Protein AF-A0A5C1QAY3-F1 (afdb_monomer)

Solvent-accessible surface area (backbone atoms only — not comparable to full-atom values): 17276 Å² total; per-residue (Å²): 137,86,83,80,79,82,80,79,79,80,66,86,73,91,74,90,60,72,32,57,84,62,53,33,42,82,76,49,57,42,80,52,95,82,29,30,41,34,36,30,37,40,85,82,76,45,64,38,40,35,37,24,72,55,82,85,48,73,67,54,41,49,53,50,35,53,49,43,66,72,67,68,73,46,93,49,45,42,73,70,47,42,43,36,37,40,61,88,81,34,39,41,32,42,41,30,52,73,37,29,48,56,98,90,41,73,53,33,86,28,31,88,81,19,48,31,37,35,35,74,91,59,45,33,38,60,32,51,37,49,58,100,90,48,75,40,77,52,69,49,73,64,85,46,72,64,61,54,52,51,51,54,46,47,42,67,75,40,48,65,64,41,33,68,76,76,31,70,65,59,55,52,52,52,54,50,52,54,49,53,53,50,51,54,50,51,54,53,49,52,54,51,51,54,52,50,54,52,50,52,52,54,49,53,55,48,52,54,51,51,53,51,52,53,53,51,53,52,52,50,51,53,53,49,51,53,49,53,53,50,53,42,34,69,70,40,52,44,100,84,72,49,70,50,86,79,61,64,67,55,53,55,50,54,50,51,54,37,70,78,34,78,83,67,50,71,71,61,49,53,53,53,34,54,76,68,72,49,85,84,52,72,72,52,54,51,41,46,36,36,72,76,66,71,42,74,84,81,86,127

Nearest PDB structures (foldseek):
  1gqq-assembly1_B  TM=6.136E-01  e=1.729E+00  Haemophilus influenzae
  1gqq-assembly1_A  TM=6.146E-01  e=2.181E+00  Haemophilus influenzae
  8dof-assembly1_A-2  TM=6.444E-01  e=2.916E+00  Pseudomonas aeruginosa
  8egm-assembly1_A  TM=6.291E-01  e=3.678E+00  Pseudomonas aeruginosa PAO1
  9d9k-assembly1_A  TM=6.380E-01  e=4.639E+00  Pseudomonas aeruginosa PAO1

Structure (mmCIF, N/CA/C/O backbone):
data_AF-A0A5C1QAY3-F1
#
_entry.id   AF-A0A5C1QAY3-F1
#
loop_
_atom_site.group_PDB
_atom_site.id
_atom_site.type_symbol
_atom_site.label_atom_id
_atom_site.label_alt_id
_atom_site.label_comp_id
_atom_site.label_asym_id
_atom_site.label_entity_id
_atom_site.label_seq_id
_atom_site.pdbx_PDB_ins_code
_atom_site.Cartn_x
_atom_site.Cartn_y
_atom_site.Cartn_z
_atom_site.occupancy
_atom_site.B_iso_or_equiv
_atom_site.auth_seq_id
_atom_site.auth_comp_id
_atom_site.auth_asym_id
_atom_site.auth_atom_id
_atom_site.pdbx_PDB_model_num
ATOM 1 N N . MET A 1 1 ? -14.704 12.074 -60.963 1.00 36.56 1 MET A N 1
ATOM 2 C CA . MET A 1 1 ? -13.939 11.262 -59.990 1.00 36.56 1 MET A CA 1
ATOM 3 C C . MET A 1 1 ? -12.485 11.190 -60.442 1.00 36.56 1 MET A C 1
ATOM 5 O O . MET A 1 1 ? -12.185 10.453 -61.371 1.00 36.56 1 MET A O 1
ATOM 9 N N . LYS A 1 2 ? -11.594 12.004 -59.862 1.00 32.03 2 LYS A N 1
ATOM 10 C CA . LYS A 1 2 ? -10.149 11.944 -60.142 1.00 32.03 2 LYS A CA 1
ATOM 11 C C . LYS A 1 2 ? -9.512 10.937 -59.183 1.00 32.03 2 LYS A C 1
ATOM 13 O O . LYS A 1 2 ? -9.444 11.198 -57.988 1.00 32.03 2 LYS A O 1
ATOM 18 N N . ARG A 1 3 ? -9.072 9.789 -59.704 1.00 36.09 3 ARG A N 1
ATOM 19 C CA . ARG A 1 3 ? -8.155 8.878 -59.004 1.00 36.09 3 ARG A CA 1
ATOM 20 C C . ARG A 1 3 ? -6.759 9.500 -59.058 1.00 36.09 3 ARG A C 1
ATOM 22 O O . ARG A 1 3 ? -6.169 9.567 -60.130 1.00 36.09 3 ARG A O 1
ATOM 29 N N . ILE A 1 4 ? -6.266 9.988 -57.923 1.00 33.47 4 ILE A N 1
ATOM 30 C CA . ILE A 1 4 ? -4.863 10.380 -57.764 1.00 33.47 4 ILE A CA 1
ATOM 31 C C . ILE A 1 4 ? -4.095 9.104 -57.417 1.00 33.47 4 ILE A C 1
ATOM 33 O O . ILE A 1 4 ? -4.308 8.502 -56.368 1.00 33.47 4 ILE A O 1
ATOM 37 N N . LEU A 1 5 ? -3.260 8.666 -58.355 1.00 33.50 5 LEU A N 1
ATOM 38 C CA . LEU A 1 5 ? -2.321 7.562 -58.201 1.00 33.50 5 LEU A CA 1
ATOM 39 C C . LEU A 1 5 ? -1.155 8.078 -57.345 1.00 33.50 5 LEU A C 1
ATOM 41 O O . LEU A 1 5 ? -0.373 8.910 -57.800 1.00 33.50 5 LEU A O 1
ATOM 45 N N . LEU A 1 6 ? -1.080 7.642 -56.086 1.00 30.30 6 LEU A N 1
ATOM 46 C CA . LEU A 1 6 ? 0.039 7.948 -55.197 1.00 30.30 6 LEU A CA 1
ATOM 47 C C . LEU A 1 6 ? 1.231 7.077 -55.630 1.00 30.30 6 LEU A C 1
ATOM 49 O O . LEU A 1 6 ? 1.295 5.893 -55.307 1.00 30.30 6 LEU A O 1
ATOM 53 N N . LEU A 1 7 ? 2.143 7.639 -56.424 1.00 31.44 7 LEU A N 1
ATOM 54 C CA . LEU A 1 7 ? 3.415 7.003 -56.766 1.00 31.44 7 LEU A CA 1
ATOM 55 C C . LEU A 1 7 ? 4.327 7.017 -55.531 1.00 31.44 7 LEU A C 1
ATOM 57 O O . LEU A 1 7 ? 4.878 8.055 -55.173 1.00 31.44 7 LEU A O 1
ATOM 61 N N . SER A 1 8 ? 4.505 5.865 -54.885 1.00 33.59 8 SER A N 1
ATOM 62 C CA . SER A 1 8 ? 5.627 5.651 -53.971 1.00 33.59 8 SER A CA 1
ATOM 63 C C . SER A 1 8 ? 6.900 5.474 -54.803 1.00 33.59 8 SER A C 1
ATOM 65 O O . SER A 1 8 ? 7.059 4.451 -55.471 1.00 33.59 8 SER A O 1
ATOM 67 N N . LEU A 1 9 ? 7.802 6.459 -54.790 1.00 32.72 9 LEU A N 1
ATOM 68 C CA . LEU A 1 9 ? 9.153 6.266 -55.317 1.00 32.72 9 LEU A CA 1
ATOM 69 C C . LEU A 1 9 ? 9.901 5.291 -54.398 1.00 32.72 9 LEU A C 1
ATOM 71 O O . LEU A 1 9 ? 10.196 5.616 -53.250 1.00 32.72 9 LEU A O 1
ATOM 75 N N . ILE A 1 10 ? 10.193 4.098 -54.913 1.00 36.44 10 ILE A N 1
ATOM 76 C CA . ILE A 1 10 ? 11.121 3.144 -54.301 1.00 36.44 10 ILE A CA 1
ATOM 77 C C . ILE A 1 10 ? 12.486 3.411 -54.935 1.00 36.44 10 ILE A C 1
ATOM 79 O O . ILE A 1 10 ? 12.725 3.050 -56.086 1.00 36.44 10 ILE A O 1
ATOM 83 N N . SER A 1 11 ? 13.364 4.088 -54.202 1.00 37.53 11 SER A N 1
ATOM 84 C CA . SER A 1 11 ? 14.737 4.353 -54.633 1.00 37.53 11 SER A CA 1
ATOM 85 C C . SER A 1 11 ? 15.646 3.232 -54.126 1.00 37.53 11 SER A C 1
ATOM 87 O O . SER A 1 11 ? 15.906 3.143 -52.928 1.00 37.53 11 SER A O 1
ATOM 89 N N . PHE A 1 12 ? 16.141 2.369 -55.017 1.00 35.94 12 PHE A N 1
ATOM 90 C CA . PHE A 1 12 ? 17.191 1.401 -54.681 1.00 35.94 12 PHE A CA 1
ATOM 91 C C . PHE A 1 12 ? 18.553 2.103 -54.713 1.00 35.94 12 PHE A C 1
ATOM 93 O O . PHE A 1 12 ? 19.179 2.215 -55.764 1.00 35.94 12 PHE A O 1
ATOM 100 N N . TYR A 1 13 ? 19.012 2.592 -53.563 1.00 39.22 13 TYR A N 1
ATOM 101 C CA . TYR A 1 13 ? 20.407 2.987 -53.394 1.00 39.22 13 TYR A CA 1
ATOM 102 C C . TYR A 1 13 ? 21.224 1.748 -53.012 1.00 39.22 13 TYR A C 1
ATOM 104 O O . TYR A 1 13 ? 20.950 1.106 -51.999 1.00 39.22 13 TYR A O 1
ATOM 112 N N . LEU A 1 14 ? 22.223 1.402 -53.827 1.00 35.78 14 LEU A N 1
ATOM 113 C CA . LEU A 1 14 ? 23.266 0.444 -53.459 1.00 35.78 14 LEU A CA 1
ATOM 114 C C . LEU A 1 14 ? 24.162 1.115 -52.404 1.00 35.78 14 LEU A C 1
ATOM 116 O O . LEU A 1 14 ? 25.126 1.794 -52.743 1.00 35.78 14 LEU A O 1
ATOM 120 N N . TYR A 1 15 ? 23.787 0.984 -51.132 1.00 43.84 15 TYR A N 1
ATOM 121 C CA . TYR A 1 15 ? 24.581 1.433 -49.988 1.00 43.84 15 TYR A CA 1
ATOM 122 C C . TYR A 1 15 ? 25.690 0.414 -49.703 1.00 43.84 15 TYR A C 1
ATOM 124 O O . TYR A 1 15 ? 25.405 -0.735 -49.369 1.00 43.84 15 TYR A O 1
ATOM 132 N N . SER A 1 16 ? 26.953 0.828 -49.816 1.00 38.06 16 SER A N 1
ATOM 133 C CA . SER A 1 16 ? 28.114 0.091 -49.298 1.00 38.06 16 SER A CA 1
ATOM 134 C C . SER A 1 16 ? 28.401 0.503 -47.847 1.00 38.06 16 SER A C 1
ATOM 136 O O . SER A 1 16 ? 29.498 0.961 -47.530 1.00 38.06 16 SER A O 1
ATOM 138 N N . GLY A 1 17 ? 27.377 0.427 -47.001 1.00 51.03 17 GLY A N 1
ATOM 139 C CA . GLY A 1 17 ? 27.484 0.680 -45.568 1.00 51.03 17 GLY A CA 1
ATOM 140 C C . GLY A 1 17 ? 28.118 -0.495 -44.820 1.00 51.03 17 GLY A C 1
ATOM 141 O O . GLY A 1 17 ? 27.949 -1.652 -45.215 1.00 51.03 17 GLY A O 1
ATOM 142 N N . ASP A 1 18 ? 28.814 -0.203 -43.721 1.00 67.56 18 ASP A N 1
ATOM 143 C CA . ASP A 1 18 ? 29.551 -1.160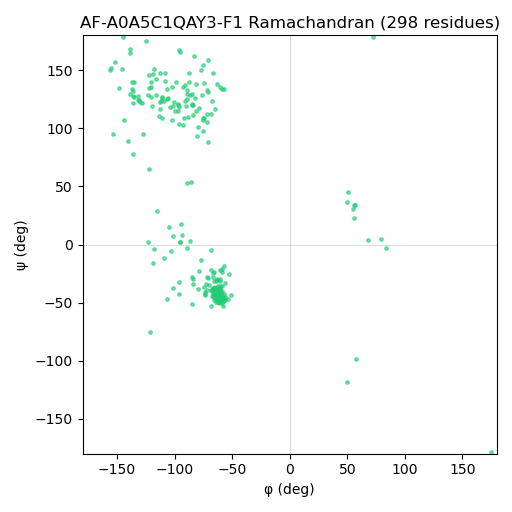 -42.873 1.00 67.56 18 ASP A CA 1
ATOM 144 C C . ASP A 1 18 ? 28.618 -2.132 -42.113 1.00 67.56 18 ASP A C 1
ATOM 146 O O . ASP A 1 18 ? 29.051 -3.103 -41.514 1.00 67.56 18 ASP A O 1
ATOM 150 N N . LEU A 1 19 ? 27.292 -1.973 -42.194 1.00 78.81 19 LEU A N 1
ATOM 151 C CA . LEU A 1 19 ? 26.316 -2.865 -41.543 1.00 78.81 19 LEU A CA 1
ATOM 152 C C . LEU A 1 19 ? 26.507 -4.360 -41.864 1.00 78.81 19 LEU A C 1
ATOM 154 O O . LEU A 1 19 ? 26.155 -5.218 -41.050 1.00 78.81 19 LEU A O 1
ATOM 158 N N . SER A 1 20 ? 27.113 -4.690 -43.008 1.00 77.06 20 SER A N 1
ATOM 159 C CA . SER A 1 20 ? 27.457 -6.075 -43.338 1.00 77.06 20 SER A CA 1
ATOM 160 C C . SER A 1 20 ? 28.428 -6.725 -42.344 1.00 77.06 20 SER A C 1
ATOM 162 O O . SER A 1 20 ? 28.325 -7.932 -42.136 1.00 77.06 20 SER A O 1
ATOM 164 N N . THR A 1 21 ? 29.315 -5.966 -41.684 1.00 81.62 21 THR A N 1
ATOM 165 C CA . THR A 1 21 ? 30.225 -6.508 -40.653 1.00 81.62 21 THR A CA 1
ATOM 166 C C . THR A 1 21 ? 29.479 -6.941 -39.392 1.00 81.62 21 THR A C 1
ATOM 168 O O . THR A 1 21 ? 29.928 -7.834 -38.675 1.00 81.62 21 THR A O 1
ATOM 171 N N . TYR A 1 22 ? 28.281 -6.397 -39.181 1.00 81.88 22 TYR A N 1
ATOM 172 C CA . TYR A 1 22 ? 27.349 -6.779 -38.122 1.00 81.88 22 TYR A CA 1
ATOM 173 C C . TYR A 1 22 ? 26.327 -7.834 -38.575 1.00 81.88 22 TYR A C 1
ATOM 175 O O . TYR A 1 22 ? 25.394 -8.150 -37.838 1.00 81.88 22 TYR A O 1
ATOM 183 N N . ASN A 1 23 ? 26.487 -8.396 -39.780 1.00 84.31 23 ASN A N 1
ATOM 184 C CA . ASN A 1 23 ? 25.519 -9.286 -40.430 1.00 84.31 23 ASN A CA 1
ATOM 185 C C . ASN A 1 23 ? 24.125 -8.654 -40.594 1.00 84.31 23 ASN A C 1
ATOM 187 O O . ASN A 1 23 ? 23.098 -9.336 -40.515 1.00 84.31 23 ASN A O 1
ATOM 191 N N . LEU A 1 24 ? 24.091 -7.341 -40.819 1.00 86.69 24 LEU A N 1
ATOM 192 C CA . LEU A 1 24 ? 22.879 -6.567 -41.043 1.00 86.69 24 LEU A CA 1
ATOM 193 C C . LEU A 1 24 ? 22.797 -6.142 -42.507 1.00 86.69 24 LEU A C 1
ATOM 195 O O . LEU A 1 24 ? 23.793 -5.763 -43.125 1.00 86.69 24 LEU A O 1
ATOM 199 N N . LYS A 1 25 ? 21.589 -6.189 -43.075 1.00 85.94 25 LYS A N 1
ATOM 200 C CA . LYS A 1 25 ? 21.357 -5.780 -44.464 1.00 85.94 25 LYS A CA 1
ATOM 201 C C . LYS A 1 25 ? 20.178 -4.829 -44.569 1.00 85.94 25 LYS A C 1
ATOM 203 O O . LYS A 1 25 ? 19.063 -5.177 -44.190 1.00 85.94 25 LYS A O 1
ATOM 208 N N . ILE A 1 26 ? 20.408 -3.658 -45.158 1.00 84.44 26 ILE A N 1
ATOM 209 C CA . ILE A 1 26 ? 19.328 -2.739 -45.524 1.00 84.44 26 ILE A CA 1
ATOM 210 C C . ILE A 1 26 ? 18.497 -3.382 -46.643 1.00 84.44 26 ILE A C 1
ATOM 212 O O . ILE A 1 26 ? 19.024 -3.759 -47.691 1.00 84.44 26 ILE A O 1
ATOM 216 N N . VAL A 1 27 ? 17.195 -3.526 -46.406 1.00 84.44 27 VAL A N 1
ATOM 217 C CA . VAL A 1 27 ? 16.235 -4.114 -47.354 1.00 84.44 27 VAL A CA 1
ATOM 218 C C . VAL A 1 27 ? 15.523 -3.033 -48.151 1.00 84.44 27 VAL A C 1
ATOM 220 O O . VAL A 1 27 ? 15.338 -3.165 -49.358 1.00 84.44 27 VAL A O 1
ATOM 223 N N . SER A 1 28 ? 15.117 -1.960 -47.477 1.00 81.69 28 SER A N 1
ATOM 224 C CA . SER A 1 28 ? 14.397 -0.849 -48.090 1.00 81.69 28 SER A CA 1
ATOM 225 C C . SER A 1 28 ? 14.576 0.420 -47.274 1.00 81.69 28 SER A C 1
ATOM 227 O O . SER A 1 28 ? 14.673 0.356 -46.052 1.00 81.69 28 SER A O 1
ATOM 229 N N . SER A 1 29 ? 14.538 1.570 -47.939 1.00 82.88 29 SER A N 1
ATOM 230 C CA . SER A 1 29 ? 14.391 2.870 -47.291 1.00 82.88 29 SER A CA 1
ATOM 231 C C . SER A 1 29 ? 13.244 3.617 -47.964 1.00 82.88 29 SER A C 1
ATOM 233 O O . SER A 1 29 ? 13.232 3.775 -49.186 1.00 82.88 29 SER A O 1
ATOM 235 N N . ILE A 1 30 ? 12.230 3.991 -47.185 1.00 85.81 30 ILE A N 1
ATOM 236 C CA . ILE A 1 30 ? 10.998 4.616 -47.673 1.00 85.81 30 ILE A CA 1
ATOM 237 C C . ILE A 1 30 ? 10.824 5.951 -46.960 1.00 85.81 30 ILE A C 1
ATOM 239 O O . ILE A 1 30 ? 10.824 6.007 -45.733 1.00 85.81 30 ILE A O 1
ATOM 243 N N . LYS A 1 31 ? 10.601 7.026 -47.717 1.00 81.94 31 LYS A N 1
ATOM 244 C CA . LYS A 1 31 ? 10.258 8.328 -47.141 1.00 81.94 31 LYS A CA 1
ATOM 245 C C . LYS A 1 31 ? 8.756 8.400 -46.854 1.00 81.94 31 LYS A C 1
ATOM 247 O O . LYS A 1 31 ? 7.944 8.293 -47.773 1.00 81.94 31 LYS A O 1
ATOM 252 N N . LYS A 1 32 ? 8.371 8.599 -45.592 1.00 79.56 32 LYS A N 1
ATOM 253 C CA . LYS A 1 32 ? 6.978 8.728 -45.137 1.00 79.56 32 LYS A CA 1
ATOM 254 C C . LYS A 1 32 ? 6.866 9.899 -44.160 1.00 79.56 32 LYS A C 1
ATOM 256 O O . LYS A 1 32 ? 7.605 9.958 -43.190 1.00 79.56 32 LYS A O 1
ATOM 261 N N . ASN A 1 33 ? 5.938 10.829 -44.405 1.00 68.19 33 ASN A N 1
ATOM 262 C CA . ASN A 1 33 ? 5.668 11.982 -43.527 1.00 68.19 33 ASN A CA 1
ATOM 263 C C . ASN A 1 33 ? 6.924 12.790 -43.133 1.00 68.19 33 ASN A C 1
ATOM 265 O O . ASN A 1 33 ? 7.098 13.147 -41.977 1.00 68.19 33 ASN A O 1
ATOM 269 N N . ASN A 1 34 ? 7.795 13.075 -44.107 1.00 76.25 34 ASN A N 1
ATOM 270 C CA . ASN A 1 34 ? 9.064 13.793 -43.927 1.00 76.25 34 ASN A CA 1
ATOM 271 C C . ASN A 1 34 ? 10.162 13.060 -43.127 1.00 76.25 34 ASN A C 1
ATOM 273 O O . ASN A 1 34 ? 11.243 13.615 -42.985 1.00 76.25 34 ASN A O 1
ATOM 277 N N . GLN A 1 35 ? 9.934 11.808 -42.721 1.00 81.81 35 GLN A N 1
ATOM 278 C CA . GLN A 1 35 ? 10.940 10.919 -42.135 1.00 81.81 35 GLN A CA 1
ATOM 279 C C . GLN A 1 35 ? 11.320 9.810 -43.124 1.00 81.81 35 GLN A C 1
ATOM 281 O O . GLN A 1 35 ? 10.489 9.345 -43.911 1.00 81.81 35 GLN A O 1
ATOM 286 N N . ASN A 1 36 ? 12.569 9.363 -43.090 1.00 85.50 36 ASN A N 1
ATOM 287 C CA . ASN A 1 36 ? 13.014 8.145 -43.752 1.00 85.50 36 ASN A CA 1
ATOM 288 C C . ASN A 1 36 ? 12.843 6.965 -42.800 1.00 85.50 36 ASN A C 1
ATOM 290 O O . ASN A 1 36 ? 13.274 7.007 -41.652 1.00 85.50 36 ASN A O 1
ATOM 294 N N . ILE A 1 37 ? 12.208 5.907 -43.293 1.00 87.38 37 ILE A N 1
ATOM 295 C CA . ILE A 1 37 ? 12.047 4.638 -42.594 1.00 87.38 37 ILE A CA 1
ATOM 296 C C . ILE A 1 37 ? 12.908 3.618 -43.325 1.00 87.38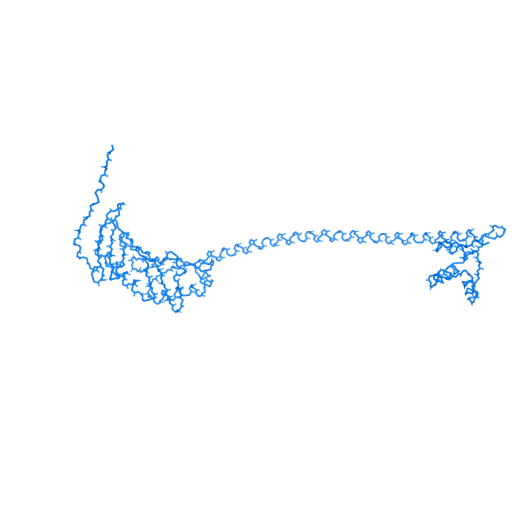 37 ILE A C 1
ATOM 298 O O . ILE A 1 37 ? 12.587 3.214 -44.445 1.00 87.38 37 ILE A O 1
ATOM 302 N N . THR A 1 38 ? 13.996 3.209 -42.689 1.00 88.50 38 THR A N 1
ATOM 303 C CA . THR A 1 38 ? 14.915 2.195 -43.195 1.00 88.50 38 THR A CA 1
ATOM 304 C C . THR A 1 38 ? 14.628 0.866 -42.508 1.00 88.50 38 THR A C 1
ATOM 306 O O . THR A 1 38 ? 14.652 0.764 -41.284 1.00 88.50 38 THR A O 1
ATOM 309 N N . THR A 1 39 ? 14.341 -0.163 -43.298 1.00 87.06 39 THR A N 1
ATOM 310 C CA . THR A 1 39 ? 14.135 -1.530 -42.816 1.00 87.06 39 THR A CA 1
ATOM 311 C C . THR A 1 39 ? 15.427 -2.312 -42.973 1.00 87.06 39 THR A C 1
ATOM 313 O O . THR A 1 39 ? 15.934 -2.472 -44.087 1.00 87.06 39 THR A O 1
ATOM 316 N N . ILE A 1 40 ? 15.944 -2.811 -41.856 1.00 87.94 40 ILE A N 1
ATOM 317 C CA . ILE A 1 40 ? 17.172 -3.600 -41.781 1.00 87.94 40 ILE A CA 1
ATOM 318 C C . ILE A 1 40 ? 16.792 -5.033 -41.416 1.00 87.94 40 ILE A C 1
ATOM 320 O O . ILE A 1 40 ? 16.093 -5.255 -40.429 1.00 87.94 40 ILE A O 1
ATOM 324 N N . ASN A 1 41 ? 17.236 -6.005 -42.209 1.00 84.69 41 ASN A N 1
ATOM 325 C CA . ASN A 1 41 ? 17.074 -7.420 -41.896 1.00 84.69 41 ASN A CA 1
ATOM 326 C C . ASN A 1 41 ? 18.288 -7.924 -41.122 1.00 84.69 41 ASN A C 1
ATOM 328 O O . ASN A 1 41 ? 19.432 -7.615 -41.472 1.00 84.69 41 ASN A O 1
ATOM 332 N N . THR A 1 42 ? 18.018 -8.724 -40.101 1.00 80.06 42 THR A N 1
ATOM 333 C CA . THR A 1 42 ? 19.033 -9.418 -39.310 1.00 80.06 42 THR A CA 1
ATOM 334 C C . THR A 1 42 ? 19.221 -10.846 -39.823 1.00 80.06 42 THR A C 1
ATOM 336 O O . THR A 1 42 ? 18.400 -11.365 -40.585 1.00 80.06 42 THR A O 1
ATOM 339 N N . ILE A 1 43 ? 20.283 -11.519 -39.372 1.00 68.94 43 ILE A N 1
ATOM 340 C CA . ILE A 1 43 ? 20.583 -12.909 -39.760 1.00 68.94 43 ILE A CA 1
ATOM 341 C C . ILE A 1 43 ? 19.472 -13.902 -39.362 1.00 68.94 43 ILE A C 1
ATOM 343 O O . ILE A 1 43 ? 19.320 -14.951 -39.978 1.00 68.94 43 ILE A O 1
ATOM 347 N N . ASN A 1 44 ? 18.649 -13.532 -38.376 1.00 68.00 44 ASN A N 1
ATOM 348 C CA . ASN A 1 44 ? 17.548 -14.341 -37.852 1.00 68.00 44 ASN A CA 1
ATOM 349 C C . ASN A 1 44 ? 16.198 -14.019 -38.522 1.00 68.00 44 ASN A C 1
ATOM 351 O O . ASN A 1 44 ? 15.149 -14.319 -37.955 1.00 68.00 44 ASN A O 1
ATOM 355 N N . ASN A 1 45 ? 16.204 -13.366 -39.694 1.00 67.56 45 ASN A N 1
ATOM 356 C CA . ASN A 1 45 ? 15.010 -12.875 -40.399 1.00 67.56 45 ASN A CA 1
ATOM 357 C C . ASN A 1 45 ? 14.117 -11.943 -39.556 1.00 67.56 45 ASN A C 1
ATOM 359 O O . ASN A 1 45 ? 12.925 -11.793 -39.836 1.00 67.56 45 ASN A O 1
ATOM 363 N N . LYS A 1 46 ? 14.681 -11.307 -38.522 1.00 76.94 46 LYS A N 1
ATOM 364 C CA . LYS A 1 46 ? 13.997 -10.252 -37.772 1.00 76.94 46 LYS A CA 1
ATOM 365 C C . LYS A 1 46 ? 14.247 -8.918 -38.466 1.00 76.94 46 LYS A C 1
ATOM 367 O O . LYS A 1 46 ? 15.311 -8.696 -39.042 1.00 76.94 46 LYS A O 1
ATOM 372 N N . GLN A 1 47 ? 13.270 -8.023 -38.389 1.00 82.62 47 GLN A N 1
ATOM 373 C CA . GLN A 1 47 ? 13.368 -6.693 -38.980 1.00 82.62 47 GLN A CA 1
ATOM 374 C C . GLN A 1 47 ? 13.555 -5.642 -37.890 1.00 82.62 47 GLN A C 1
ATOM 376 O O . GLN A 1 47 ? 12.835 -5.639 -36.892 1.00 82.62 47 GLN A O 1
ATOM 381 N N . ILE A 1 48 ? 14.509 -4.743 -38.111 1.00 86.50 48 ILE A N 1
ATOM 382 C CA . ILE A 1 48 ? 14.696 -3.524 -37.328 1.00 86.50 48 ILE A CA 1
ATOM 383 C C . ILE A 1 48 ? 14.208 -2.367 -38.191 1.00 86.50 48 ILE A C 1
ATOM 385 O O . ILE A 1 48 ? 14.628 -2.212 -39.343 1.00 86.50 48 ILE A O 1
ATOM 389 N N . LEU A 1 49 ? 13.297 -1.571 -37.640 1.00 89.19 49 LEU A N 1
ATOM 390 C CA . LEU A 1 49 ? 12.819 -0.353 -38.279 1.00 89.19 49 LEU A CA 1
ATOM 391 C C . LEU A 1 49 ? 13.585 0.831 -37.707 1.00 89.19 49 LEU A C 1
ATOM 393 O O . LEU A 1 49 ? 13.530 1.075 -36.505 1.00 89.19 49 LEU A O 1
ATOM 397 N N . VAL A 1 50 ? 14.276 1.563 -38.575 1.00 91.25 50 VAL A N 1
ATOM 398 C CA . VAL A 1 50 ? 15.060 2.743 -38.213 1.00 91.25 50 VAL A CA 1
ATOM 399 C C . VAL A 1 50 ? 14.404 3.974 -38.815 1.00 91.25 50 VAL A C 1
ATOM 401 O O . VAL A 1 50 ? 14.215 4.044 -40.029 1.00 91.25 50 VAL A O 1
ATOM 404 N N . LYS A 1 51 ? 14.045 4.938 -37.973 1.00 92.00 51 LYS A N 1
ATOM 405 C CA . LYS A 1 51 ? 13.504 6.234 -38.382 1.00 92.00 51 LYS A CA 1
ATOM 406 C C . LYS A 1 51 ? 14.586 7.302 -38.286 1.00 92.00 51 LYS A C 1
ATOM 408 O O . LYS A 1 51 ? 15.303 7.352 -37.292 1.00 92.00 51 LYS A O 1
ATOM 413 N N . SER A 1 52 ? 14.688 8.152 -39.298 1.00 89.50 52 SER A N 1
ATOM 414 C CA . SER A 1 52 ? 15.633 9.271 -39.324 1.00 89.50 52 SER A CA 1
ATOM 415 C C . SER A 1 52 ? 15.138 10.386 -40.245 1.00 89.50 52 SER A C 1
ATOM 417 O O . SER A 1 52 ? 14.449 10.126 -41.231 1.00 89.50 52 SER A O 1
ATOM 419 N N . ASP A 1 53 ? 15.518 11.635 -39.987 1.00 85.00 53 ASP A N 1
ATOM 420 C CA . ASP A 1 53 ? 15.107 12.771 -40.835 1.00 85.00 53 ASP A CA 1
ATOM 421 C C . ASP A 1 53 ? 15.804 12.788 -42.205 1.00 85.00 53 ASP A C 1
ATOM 423 O O . ASP A 1 53 ? 15.278 13.285 -43.206 1.00 85.00 53 ASP A O 1
ATOM 427 N N . LYS A 1 54 ? 17.012 12.224 -42.263 1.00 84.62 54 LYS A N 1
ATOM 428 C CA . LYS A 1 54 ? 17.862 12.124 -43.458 1.00 84.62 54 LYS A CA 1
ATOM 429 C C . LYS A 1 54 ? 18.232 10.670 -43.712 1.00 84.62 54 LYS A C 1
ATOM 431 O O . LYS A 1 54 ? 17.811 9.784 -42.969 1.00 84.62 54 LYS A O 1
ATOM 436 N N . THR A 1 55 ? 18.911 10.392 -44.819 1.00 85.00 55 THR A N 1
ATOM 437 C CA . THR A 1 55 ? 19.438 9.044 -45.033 1.00 85.00 55 THR A CA 1
ATOM 438 C C . THR A 1 55 ? 20.520 8.757 -44.000 1.00 85.00 55 THR A C 1
ATOM 440 O O . THR A 1 55 ? 21.211 9.687 -43.586 1.00 85.00 55 THR A O 1
ATOM 443 N N . LEU A 1 56 ? 20.640 7.494 -43.589 1.00 87.50 56 LEU A N 1
ATOM 444 C CA . LEU A 1 56 ? 21.572 7.100 -42.539 1.00 87.50 56 LEU A CA 1
ATOM 445 C C . LEU A 1 56 ? 23.015 7.465 -42.911 1.00 87.50 56 LEU A C 1
ATOM 447 O O . LEU A 1 56 ? 23.448 7.248 -44.047 1.00 87.50 56 LEU A O 1
ATOM 451 N N . THR A 1 57 ? 23.736 8.056 -41.961 1.00 89.44 57 THR A N 1
ATOM 452 C CA . THR A 1 57 ? 25.175 8.321 -42.067 1.00 89.44 57 THR A CA 1
ATOM 453 C C . THR A 1 57 ? 25.974 7.073 -41.684 1.00 89.44 57 THR A C 1
ATOM 455 O O . THR A 1 57 ? 25.457 6.182 -41.013 1.00 89.44 57 THR A O 1
ATOM 458 N N . LEU A 1 58 ? 27.256 7.014 -42.064 1.00 86.25 58 LEU A N 1
ATOM 459 C CA . LEU A 1 58 ? 28.146 5.912 -41.662 1.00 86.25 58 LEU A CA 1
ATOM 460 C C . LEU A 1 58 ? 28.263 5.786 -40.132 1.00 86.25 58 LEU A C 1
ATOM 462 O O . LEU A 1 58 ? 28.320 4.682 -39.606 1.00 86.25 58 LEU A O 1
ATOM 466 N N . GLU A 1 59 ? 28.247 6.911 -39.416 1.00 88.94 59 GLU A N 1
ATOM 467 C CA . GLU A 1 59 ? 28.272 6.938 -37.950 1.00 88.94 59 GLU A CA 1
ATOM 468 C C . GLU A 1 59 ? 26.995 6.332 -37.350 1.00 88.94 59 GLU A C 1
ATOM 470 O O . GLU A 1 59 ? 27.061 5.492 -36.455 1.00 88.94 59 GLU A O 1
ATOM 475 N N . GLN A 1 60 ? 25.822 6.684 -37.887 1.00 91.31 60 GLN A N 1
ATOM 476 C CA . GLN A 1 60 ? 24.552 6.083 -37.472 1.00 91.31 60 GLN A CA 1
ATOM 477 C C . GLN A 1 60 ? 24.517 4.578 -37.774 1.00 91.31 60 GLN A C 1
ATOM 479 O O . GLN A 1 60 ? 24.036 3.799 -36.954 1.00 91.31 60 GLN A O 1
ATOM 484 N N . GLU A 1 61 ? 25.056 4.145 -38.917 1.00 90.62 61 GLU A N 1
ATOM 485 C CA . GLU A 1 61 ? 25.207 2.724 -39.251 1.00 90.62 61 GLU A CA 1
ATOM 486 C C . GLU A 1 61 ? 26.099 1.980 -38.242 1.00 90.62 61 GLU A C 1
ATOM 488 O O . GLU A 1 61 ? 25.727 0.897 -37.782 1.00 90.62 61 GLU A O 1
ATOM 493 N N . GLU A 1 62 ? 27.222 2.571 -37.828 1.00 90.12 62 GLU A N 1
ATOM 494 C CA . GLU A 1 62 ? 28.084 2.009 -36.781 1.00 90.12 62 GLU A CA 1
ATOM 495 C C . GLU A 1 62 ? 27.340 1.906 -35.437 1.00 90.12 62 GLU A C 1
ATOM 497 O O . GLU A 1 62 ? 27.375 0.866 -34.772 1.00 90.12 62 GLU A O 1
ATOM 502 N N . ILE A 1 63 ? 26.604 2.952 -35.045 1.00 92.88 63 ILE A N 1
ATOM 503 C CA . ILE A 1 63 ? 25.786 2.960 -33.822 1.00 92.88 63 ILE A CA 1
ATOM 504 C C . ILE A 1 63 ? 24.733 1.843 -33.863 1.00 92.88 63 ILE A C 1
ATOM 506 O O . ILE A 1 63 ? 24.569 1.123 -32.873 1.00 92.88 63 ILE A O 1
ATOM 510 N N . ILE A 1 64 ? 24.051 1.645 -34.995 1.00 92.62 64 ILE A N 1
ATOM 511 C CA . ILE A 1 64 ? 23.084 0.550 -35.182 1.00 92.62 64 ILE A CA 1
ATOM 512 C C . ILE A 1 64 ? 23.773 -0.805 -35.002 1.00 92.62 64 ILE A C 1
ATOM 514 O O . ILE A 1 64 ? 23.278 -1.645 -34.248 1.00 92.62 64 ILE A O 1
ATOM 518 N N . GLY A 1 65 ? 24.920 -1.014 -35.654 1.00 90.75 65 GLY A N 1
ATOM 519 C CA . GLY A 1 65 ? 25.683 -2.258 -35.570 1.00 90.75 65 GLY A CA 1
ATOM 520 C C . GLY A 1 65 ? 26.127 -2.592 -34.145 1.00 90.75 65 GLY A C 1
ATOM 521 O O . GLY A 1 65 ? 25.890 -3.698 -33.648 1.00 90.75 65 GLY A O 1
ATOM 522 N N . ARG A 1 66 ? 26.702 -1.613 -33.435 1.00 91.00 66 ARG A N 1
ATOM 523 C CA . ARG A 1 66 ? 27.103 -1.764 -32.026 1.00 91.00 66 ARG A CA 1
ATOM 524 C C . ARG A 1 66 ? 25.906 -2.049 -31.124 1.00 91.00 66 ARG A C 1
ATOM 526 O O . ARG A 1 66 ? 25.990 -2.930 -30.267 1.00 91.00 66 ARG A O 1
ATOM 533 N N . THR A 1 67 ? 24.778 -1.381 -31.357 1.00 92.94 67 THR A N 1
ATOM 534 C CA . THR A 1 67 ? 23.544 -1.594 -30.584 1.00 92.94 67 THR A CA 1
ATOM 535 C C . THR A 1 67 ? 22.995 -2.998 -30.815 1.00 92.94 67 THR A C 1
ATOM 537 O O . THR A 1 67 ? 22.627 -3.681 -29.858 1.00 92.94 67 THR A O 1
ATOM 540 N N . TYR A 1 68 ? 23.004 -3.468 -32.067 1.00 90.75 68 TYR A N 1
ATOM 541 C CA . TYR A 1 68 ? 22.606 -4.828 -32.418 1.00 90.75 68 TYR A CA 1
ATOM 542 C C . TYR A 1 68 ? 23.455 -5.867 -31.679 1.00 90.75 68 TYR A C 1
ATOM 544 O O . TYR A 1 68 ? 22.923 -6.708 -30.956 1.00 90.75 68 TYR A O 1
ATOM 552 N N . ASN A 1 69 ? 24.781 -5.757 -31.771 1.00 89.38 69 ASN A N 1
ATOM 553 C CA . ASN A 1 69 ? 25.684 -6.669 -31.072 1.00 89.38 69 ASN A CA 1
ATOM 554 C C . ASN A 1 69 ? 25.512 -6.630 -29.550 1.00 89.38 69 ASN A C 1
ATOM 556 O O . ASN A 1 69 ? 25.622 -7.668 -28.900 1.00 89.38 69 ASN A O 1
ATOM 560 N N . THR A 1 70 ? 25.232 -5.451 -28.994 1.00 91.69 70 THR A N 1
ATOM 561 C CA . THR A 1 70 ? 25.123 -5.263 -27.547 1.00 91.69 70 THR A CA 1
ATOM 562 C C . THR A 1 70 ? 23.844 -5.855 -26.981 1.00 91.69 70 THR A C 1
ATOM 564 O O . THR A 1 70 ? 23.927 -6.465 -25.924 1.00 91.69 70 THR A O 1
ATOM 567 N N . PHE A 1 71 ? 22.692 -5.714 -27.648 1.00 91.38 71 PHE A N 1
ATOM 568 C CA . PHE A 1 71 ? 21.388 -6.047 -27.050 1.00 91.38 71 PHE A CA 1
ATOM 569 C C . PHE A 1 71 ? 20.609 -7.161 -27.761 1.00 91.38 71 PHE A C 1
ATOM 571 O O . PHE A 1 71 ? 19.678 -7.698 -27.178 1.00 91.38 71 PHE A O 1
ATOM 578 N N . TYR A 1 72 ? 20.945 -7.541 -28.998 1.00 87.25 72 TYR A N 1
ATOM 579 C CA . TYR A 1 72 ? 20.067 -8.399 -29.815 1.00 87.25 72 TYR A CA 1
ATOM 580 C C . TYR A 1 72 ? 20.510 -9.859 -29.891 1.00 87.25 72 TYR A C 1
ATOM 582 O O . TYR A 1 72 ? 19.780 -10.690 -30.428 1.00 87.25 72 TYR A O 1
ATOM 590 N N . ASN A 1 73 ? 21.676 -10.177 -29.326 1.00 83.50 73 ASN A N 1
ATOM 591 C CA . ASN A 1 73 ? 22.290 -11.504 -29.384 1.00 83.50 73 ASN A CA 1
ATOM 592 C C . ASN A 1 73 ? 22.392 -12.167 -27.998 1.00 83.50 73 ASN A C 1
ATOM 594 O O . ASN A 1 73 ? 23.319 -12.935 -27.736 1.00 83.50 73 ASN A O 1
ATOM 598 N N . TRP A 1 74 ? 21.486 -11.838 -27.074 1.0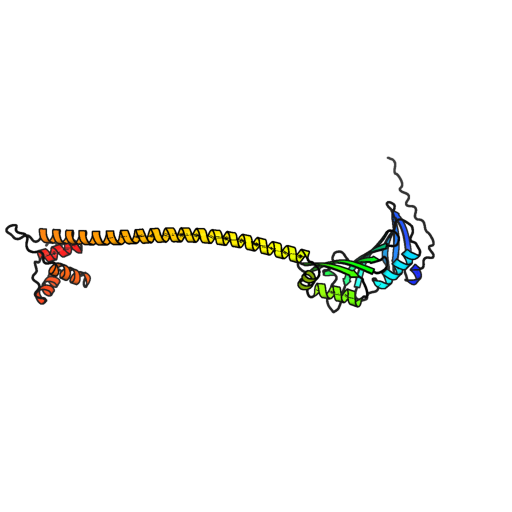0 90.25 74 TRP A N 1
ATOM 599 C CA . TRP A 1 74 ? 21.487 -12.430 -25.735 1.00 90.25 74 TRP A CA 1
ATOM 600 C C . TRP A 1 74 ? 20.787 -13.793 -25.751 1.00 90.25 74 TRP A C 1
ATOM 602 O O . TRP A 1 74 ? 19.634 -13.855 -26.166 1.00 90.25 74 TRP A O 1
ATOM 612 N N . PRO A 1 75 ? 21.426 -14.879 -25.275 1.00 89.00 75 PRO A N 1
ATOM 613 C CA . PRO A 1 75 ? 20.774 -16.188 -25.190 1.00 89.00 75 PRO A CA 1
ATOM 614 C C . PRO A 1 75 ? 19.618 -16.211 -24.182 1.00 89.00 75 PRO A C 1
ATOM 616 O O . PRO A 1 75 ? 18.729 -17.046 -24.290 1.00 89.00 75 PRO A O 1
ATOM 619 N N . GLU A 1 76 ? 19.625 -15.302 -23.206 1.00 92.44 76 GLU A N 1
ATOM 620 C CA . GLU A 1 76 ? 18.572 -15.165 -22.203 1.00 92.44 76 GLU A CA 1
ATOM 621 C C . GLU A 1 76 ? 17.312 -14.466 -22.743 1.00 92.44 76 GLU A C 1
ATOM 623 O O . GLU A 1 76 ? 16.286 -14.490 -22.064 1.00 92.44 76 GLU A O 1
ATOM 628 N N . MET A 1 77 ? 17.383 -13.821 -23.919 1.00 91.50 77 MET A N 1
ATOM 629 C CA . MET A 1 77 ? 16.381 -12.860 -24.383 1.00 91.50 77 MET A CA 1
ATOM 630 C C . MET A 1 77 ? 15.910 -13.095 -25.823 1.00 91.50 77 MET A C 1
ATOM 632 O O . MET A 1 77 ? 16.681 -12.990 -26.776 1.00 91.50 77 MET A O 1
ATOM 636 N N . ASP A 1 78 ? 14.598 -13.239 -25.995 1.00 90.00 78 ASP A N 1
ATOM 637 C CA . ASP A 1 78 ? 13.946 -13.198 -27.299 1.00 90.00 78 ASP A CA 1
ATOM 638 C C . ASP A 1 78 ? 13.279 -11.843 -27.530 1.00 90.00 78 ASP A C 1
ATOM 640 O O . ASP A 1 78 ? 12.348 -11.449 -26.827 1.00 90.00 78 ASP A O 1
ATOM 644 N N . ILE A 1 79 ? 13.721 -11.138 -28.568 1.00 88.69 79 ILE A N 1
ATOM 645 C CA . ILE A 1 79 ? 13.130 -9.862 -28.994 1.00 88.69 79 ILE A CA 1
ATOM 646 C C . ILE A 1 79 ? 11.955 -10.121 -29.942 1.00 88.69 79 ILE A C 1
ATOM 648 O O . ILE A 1 79 ? 12.129 -10.820 -30.948 1.00 88.69 79 ILE A O 1
ATOM 652 N N . SER A 1 80 ? 10.799 -9.516 -29.654 1.00 85.69 80 SER A N 1
ATOM 653 C CA . SER A 1 80 ? 9.601 -9.563 -30.501 1.00 85.69 80 SER A CA 1
ATOM 654 C C . SER A 1 80 ? 9.637 -8.496 -31.593 1.00 85.69 80 SER A C 1
ATOM 656 O O . SER A 1 80 ? 9.496 -8.805 -32.774 1.00 85.69 80 SER A O 1
ATOM 658 N N . THR A 1 81 ? 9.883 -7.242 -31.216 1.00 85.56 81 THR A N 1
ATOM 659 C CA . THR A 1 81 ? 10.010 -6.110 -32.142 1.00 85.56 81 THR A CA 1
ATOM 660 C C . THR A 1 81 ? 11.031 -5.116 -31.622 1.00 85.56 81 THR A C 1
ATOM 662 O O . THR A 1 81 ? 11.146 -4.934 -30.411 1.00 85.56 81 THR A O 1
ATOM 665 N N . SER A 1 82 ? 11.685 -4.399 -32.527 1.00 86.62 82 SER A N 1
ATOM 666 C CA . SER A 1 82 ? 12.483 -3.237 -32.169 1.00 86.62 82 SER A CA 1
ATOM 667 C C . SER A 1 82 ? 12.253 -2.093 -33.140 1.00 86.62 82 SER A C 1
ATOM 669 O O . SER A 1 82 ? 12.176 -2.292 -34.356 1.00 86.62 82 SER A O 1
ATOM 671 N N . ASN A 1 83 ? 12.176 -0.893 -32.574 1.00 91.31 83 ASN A N 1
ATOM 672 C CA . ASN A 1 83 ? 12.187 0.347 -33.322 1.00 91.31 83 ASN A CA 1
ATOM 673 C C . ASN A 1 83 ? 13.371 1.189 -32.858 1.00 91.31 83 ASN A C 1
ATOM 675 O O . ASN A 1 83 ? 13.619 1.316 -31.658 1.00 91.31 83 ASN A O 1
ATOM 679 N N . MET A 1 84 ? 14.082 1.757 -33.819 1.00 94.38 84 MET A N 1
ATOM 680 C CA . MET A 1 84 ? 15.172 2.700 -33.622 1.00 94.38 84 MET A CA 1
ATOM 681 C C . MET A 1 84 ? 14.775 4.037 -34.236 1.00 94.38 84 MET A C 1
ATOM 683 O O . MET A 1 84 ? 14.140 4.087 -35.292 1.00 94.38 84 MET A O 1
ATOM 687 N N . GLU A 1 85 ? 15.159 5.117 -33.586 1.00 95.00 85 GLU A N 1
ATOM 688 C CA . GLU A 1 85 ? 14.938 6.479 -34.040 1.00 95.00 85 GLU A CA 1
ATOM 689 C C . GLU A 1 85 ? 16.209 7.284 -33.808 1.00 95.00 85 GLU A C 1
ATOM 691 O O . GLU A 1 85 ? 16.821 7.188 -32.745 1.00 95.00 85 GLU A O 1
ATOM 696 N N . PHE A 1 86 ? 16.609 8.037 -34.825 1.00 93.75 86 PHE A N 1
ATOM 697 C CA . PHE A 1 86 ? 17.735 8.954 -34.759 1.00 93.75 86 PHE A CA 1
ATOM 698 C C . PHE A 1 86 ? 17.248 10.392 -34.817 1.00 93.75 86 PHE A C 1
ATOM 700 O O . PHE A 1 86 ? 16.574 10.784 -35.773 1.00 93.75 86 PHE A O 1
ATOM 707 N N . GLU A 1 87 ? 17.684 11.170 -33.834 1.00 90.44 87 GLU A N 1
ATOM 708 C CA . GLU A 1 87 ? 17.688 12.627 -33.866 1.00 90.44 87 GLU A CA 1
ATOM 709 C C . GLU A 1 87 ? 19.159 13.059 -33.883 1.00 90.44 87 GLU A C 1
ATOM 711 O O . GLU A 1 87 ? 19.907 12.806 -32.939 1.00 90.44 87 GLU A O 1
ATOM 716 N N . ASP A 1 88 ? 19.612 13.599 -35.015 1.00 86.88 88 ASP A N 1
ATOM 717 C CA . ASP A 1 88 ? 21.039 13.752 -35.325 1.00 86.88 88 ASP A CA 1
ATOM 718 C C . ASP A 1 88 ? 21.823 12.441 -35.099 1.00 86.88 88 ASP A C 1
ATOM 720 O O . ASP A 1 88 ? 21.536 11.444 -35.762 1.00 86.88 88 ASP A O 1
ATOM 724 N N . ASN A 1 89 ? 22.798 12.407 -34.187 1.00 87.50 89 ASN A N 1
ATOM 725 C CA . ASN A 1 89 ? 23.579 11.203 -33.863 1.00 87.50 89 ASN A CA 1
ATOM 726 C C . ASN A 1 89 ? 23.128 10.514 -32.565 1.00 87.50 89 ASN A C 1
ATOM 728 O O . ASN A 1 89 ? 23.763 9.556 -32.126 1.00 87.50 89 ASN A O 1
ATOM 732 N N . ILE A 1 90 ? 22.022 10.965 -31.972 1.00 92.31 90 ILE A N 1
ATOM 733 C CA . ILE A 1 90 ? 21.461 10.367 -30.765 1.00 92.31 90 ILE A CA 1
ATOM 734 C C . ILE A 1 90 ? 20.476 9.278 -31.185 1.00 92.31 90 ILE A C 1
ATOM 736 O O . ILE A 1 90 ? 19.478 9.544 -31.859 1.00 92.31 90 ILE A O 1
ATOM 740 N N . LEU A 1 91 ? 20.755 8.041 -30.781 1.00 95.81 91 LEU A N 1
ATOM 741 C CA . LEU A 1 91 ? 19.852 6.911 -30.974 1.00 95.81 91 LEU A CA 1
ATOM 742 C C . LEU A 1 91 ? 18.900 6.803 -29.782 1.00 95.81 91 LEU A C 1
ATOM 744 O O . LEU A 1 91 ? 19.328 6.750 -28.632 1.00 95.81 91 LEU A O 1
ATOM 748 N N . SER A 1 92 ? 17.617 6.639 -30.074 1.00 96.25 92 SER A N 1
ATOM 749 C CA . SER A 1 92 ? 16.600 6.136 -29.153 1.00 96.25 92 SER A CA 1
ATOM 750 C C . SER A 1 92 ? 16.061 4.821 -29.705 1.00 96.25 92 SER A C 1
ATOM 752 O O . SER A 1 92 ? 15.683 4.734 -30.873 1.00 96.25 92 SER A O 1
ATOM 754 N N . THR A 1 93 ? 16.029 3.764 -28.898 1.00 95.12 93 THR A N 1
ATOM 755 C CA . THR A 1 93 ? 15.460 2.479 -29.308 1.00 95.12 93 THR A CA 1
ATOM 756 C C . THR A 1 93 ? 14.567 1.892 -28.235 1.00 95.12 93 THR A C 1
ATOM 758 O O . THR A 1 93 ? 14.870 1.951 -27.048 1.00 95.12 93 THR A O 1
ATOM 761 N N . VAL A 1 94 ? 13.452 1.310 -28.669 1.00 94.38 94 VAL A N 1
ATOM 762 C CA . VAL A 1 94 ? 12.559 0.533 -27.810 1.00 94.38 94 VAL A CA 1
ATOM 763 C C . VAL A 1 94 ? 12.620 -0.917 -28.258 1.00 94.38 94 VAL A C 1
ATOM 765 O O . VAL A 1 94 ? 12.235 -1.248 -29.384 1.00 94.38 94 VAL A O 1
ATOM 768 N N . ILE A 1 95 ? 13.107 -1.772 -27.364 1.00 92.69 95 ILE A N 1
ATOM 769 C CA . ILE A 1 95 ? 13.258 -3.210 -27.562 1.00 92.69 95 ILE A CA 1
ATOM 770 C C . ILE A 1 95 ? 12.118 -3.910 -26.829 1.00 92.69 95 ILE A C 1
ATOM 772 O O . ILE A 1 95 ? 12.114 -4.000 -25.603 1.00 92.69 95 ILE A O 1
ATOM 776 N N . ASN A 1 96 ? 11.149 -4.433 -27.574 1.00 90.88 96 ASN A N 1
ATOM 777 C CA . ASN A 1 96 ? 10.094 -5.258 -26.996 1.00 90.88 96 ASN A CA 1
ATOM 778 C C . ASN A 1 96 ? 10.575 -6.702 -26.906 1.00 90.88 96 ASN A C 1
ATOM 780 O O . ASN A 1 96 ? 11.059 -7.281 -27.881 1.00 90.88 96 ASN A O 1
ATOM 784 N N . VAL A 1 97 ? 10.422 -7.282 -25.725 1.00 91.31 97 VAL A N 1
ATOM 785 C CA . VAL A 1 97 ? 10.969 -8.589 -25.380 1.00 91.31 97 VAL A CA 1
ATOM 786 C C . VAL A 1 97 ? 9.810 -9.564 -25.203 1.00 91.31 97 VAL A C 1
ATOM 788 O O . VAL A 1 97 ? 8.905 -9.298 -24.420 1.00 91.31 97 VAL A O 1
ATOM 791 N N . SER A 1 98 ? 9.803 -10.667 -25.952 1.00 90.75 98 SER A N 1
ATOM 792 C CA . SER A 1 98 ? 8.804 -11.737 -25.801 1.00 90.75 98 SER A CA 1
ATOM 793 C C . SER A 1 98 ? 9.169 -12.737 -24.716 1.00 90.75 98 SER A C 1
ATOM 795 O O . SER A 1 98 ? 8.280 -13.360 -24.153 1.00 90.75 98 SER A O 1
ATOM 797 N N . ASN A 1 99 ? 10.462 -12.919 -24.457 1.00 92.69 99 ASN A N 1
ATOM 798 C CA . ASN A 1 99 ? 10.958 -13.801 -23.412 1.00 92.69 99 ASN A CA 1
ATOM 799 C C . ASN A 1 99 ? 12.265 -13.225 -22.870 1.00 92.69 99 ASN A C 1
ATOM 801 O O . ASN A 1 99 ? 13.123 -12.804 -23.642 1.00 92.69 99 ASN A O 1
ATOM 805 N N . LEU A 1 100 ? 12.401 -13.195 -21.551 1.00 94.88 100 LEU A N 1
ATOM 806 C CA . LEU A 1 100 ? 13.649 -12.892 -20.867 1.00 94.88 100 LEU A CA 1
ATOM 807 C C . LEU A 1 100 ? 13.709 -13.764 -19.629 1.00 94.88 100 LEU A C 1
ATOM 809 O O . LEU A 1 100 ? 12.969 -13.507 -18.678 1.00 94.88 100 LEU A O 1
ATOM 813 N N . ASN A 1 101 ? 14.569 -14.775 -19.649 1.00 95.12 101 ASN A N 1
ATOM 814 C CA . ASN A 1 101 ? 14.724 -15.692 -18.532 1.00 95.12 101 ASN A CA 1
ATOM 815 C C . ASN A 1 101 ? 16.154 -15.636 -18.004 1.00 95.12 101 ASN A C 1
ATOM 817 O O . ASN A 1 101 ? 17.110 -15.919 -18.724 1.00 95.12 101 ASN A O 1
ATOM 821 N N . TYR A 1 102 ? 16.298 -15.253 -16.740 1.00 96.38 102 TYR A N 1
ATOM 822 C CA . TYR A 1 102 ? 17.595 -15.080 -16.103 1.00 96.38 102 TYR A CA 1
ATOM 823 C C . TYR A 1 102 ? 17.549 -15.632 -14.683 1.00 96.38 102 TYR A C 1
ATOM 825 O O . TYR A 1 102 ? 16.631 -15.332 -13.922 1.00 96.38 102 TYR A O 1
ATOM 833 N N . ASN A 1 103 ? 18.521 -16.480 -14.333 1.00 94.56 103 ASN A N 1
ATOM 834 C CA . ASN A 1 103 ? 18.584 -17.183 -13.046 1.00 94.56 103 ASN A CA 1
ATOM 835 C C . ASN A 1 103 ? 17.272 -17.900 -12.656 1.00 94.56 103 ASN A C 1
ATOM 837 O O . ASN A 1 103 ? 16.907 -17.949 -11.484 1.00 94.56 103 ASN A O 1
ATOM 841 N N . GLY A 1 104 ? 16.562 -18.462 -13.642 1.00 93.25 104 GLY A N 1
ATOM 842 C CA . GLY A 1 104 ? 15.310 -19.198 -13.437 1.00 93.25 104 GLY A CA 1
ATOM 843 C C . GLY A 1 104 ? 14.070 -18.319 -13.250 1.00 93.25 104 GLY A C 1
ATOM 844 O O . GLY A 1 104 ? 12.994 -18.851 -12.983 1.00 93.25 104 GLY A O 1
ATOM 845 N N . VAL A 1 105 ? 14.198 -16.997 -13.390 1.00 95.06 105 VAL A N 1
ATOM 846 C CA . VAL A 1 105 ? 13.087 -16.047 -13.296 1.00 95.06 105 VAL A CA 1
ATOM 847 C C . VAL A 1 105 ? 12.735 -15.536 -14.688 1.00 95.06 105 VAL A C 1
ATOM 849 O O . VAL A 1 105 ? 13.577 -14.983 -15.396 1.00 95.06 105 VAL A O 1
ATOM 852 N N . GLU A 1 106 ? 11.467 -15.677 -15.070 1.00 94.81 106 GLU A N 1
ATOM 853 C CA . GLU A 1 106 ? 10.924 -15.069 -16.283 1.00 94.81 106 GLU A CA 1
ATOM 854 C C . GLU A 1 106 ? 10.605 -13.591 -16.017 1.00 94.81 106 GLU A C 1
ATOM 856 O O . GLU A 1 106 ? 9.605 -13.253 -15.384 1.00 94.81 106 GLU A O 1
ATOM 861 N N . ILE A 1 107 ? 11.488 -12.700 -16.468 1.00 94.88 107 ILE A N 1
ATOM 862 C CA . ILE A 1 107 ? 11.438 -11.257 -16.200 1.00 94.88 107 ILE A CA 1
ATOM 863 C C . ILE A 1 107 ? 10.503 -10.535 -17.182 1.00 94.88 107 ILE A C 1
ATOM 865 O O . ILE A 1 107 ? 9.892 -9.528 -16.828 1.00 94.88 107 ILE A O 1
ATOM 869 N N . SER A 1 108 ? 10.363 -11.046 -18.411 1.00 92.56 108 SER A N 1
ATOM 870 C CA . SER A 1 108 ? 9.610 -10.375 -19.488 1.00 92.56 108 SER A CA 1
ATOM 871 C C . SER A 1 108 ? 8.152 -10.048 -19.140 1.00 92.56 108 SER A C 1
ATOM 873 O O . SER A 1 108 ? 7.665 -8.986 -19.525 1.00 92.56 108 SER A O 1
ATOM 875 N N . GLN A 1 109 ? 7.491 -10.878 -18.326 1.00 93.19 109 GLN A N 1
ATOM 876 C CA . GLN A 1 109 ? 6.119 -10.650 -17.851 1.00 93.19 109 GLN A CA 1
ATOM 877 C C . GLN A 1 109 ? 5.944 -9.336 -17.069 1.00 93.19 109 GLN A C 1
ATOM 879 O O . GLN A 1 109 ? 4.843 -8.795 -17.005 1.00 93.19 109 GLN A O 1
ATOM 884 N N . TYR A 1 110 ? 7.030 -8.807 -16.498 1.00 94.44 110 TYR A N 1
ATOM 885 C CA . TYR A 1 110 ? 7.022 -7.576 -15.715 1.00 94.44 110 TYR A CA 1
ATOM 886 C C . TYR A 1 110 ? 7.399 -6.338 -16.546 1.00 94.44 110 TYR A C 1
ATOM 888 O O . TYR A 1 110 ? 7.472 -5.253 -15.982 1.00 94.44 110 TYR A O 1
ATOM 896 N N . MET A 1 111 ? 7.648 -6.456 -17.860 1.00 90.25 111 MET A N 1
ATOM 897 C CA . MET A 1 111 ? 8.143 -5.372 -18.735 1.00 90.25 111 MET A CA 1
ATOM 898 C C . MET A 1 111 ? 7.202 -5.073 -19.924 1.00 90.25 111 MET A C 1
ATOM 900 O O . MET A 1 111 ? 7.585 -5.251 -21.083 1.00 90.25 111 MET A O 1
ATOM 904 N N . PRO A 1 112 ? 5.972 -4.580 -19.692 1.00 80.62 112 PRO A N 1
ATOM 905 C CA . PRO A 1 112 ? 4.961 -4.447 -20.749 1.00 80.62 112 PRO A CA 1
ATOM 906 C C . PRO A 1 112 ? 5.302 -3.413 -21.837 1.00 80.62 112 PRO A C 1
ATOM 908 O O . PRO A 1 112 ? 4.807 -3.521 -22.956 1.00 80.62 112 PRO A O 1
ATOM 911 N N . SER A 1 113 ? 6.132 -2.412 -21.528 1.00 84.62 113 SER A N 1
ATOM 912 C CA . SER A 1 113 ? 6.472 -1.318 -22.454 1.00 84.62 113 SER A CA 1
ATOM 913 C C . SER A 1 113 ? 7.766 -1.542 -23.244 1.00 84.62 113 SER A C 1
ATOM 915 O O . SER A 1 113 ? 8.175 -0.655 -23.993 1.00 84.62 113 SER A O 1
ATOM 917 N N . GLY A 1 114 ? 8.421 -2.691 -23.056 1.00 89.62 114 GLY A N 1
ATOM 918 C CA . GLY A 1 114 ? 9.757 -2.941 -23.589 1.00 89.62 114 GLY A CA 1
ATOM 919 C C . GLY A 1 114 ? 10.858 -2.160 -22.866 1.00 89.62 114 GLY A C 1
ATOM 920 O O . GLY A 1 114 ? 10.618 -1.402 -21.924 1.00 89.62 114 GLY A O 1
ATOM 921 N N . ILE A 1 115 ? 12.091 -2.384 -23.310 1.00 94.69 115 ILE A N 1
ATOM 922 C CA . ILE A 1 115 ? 13.306 -1.767 -22.782 1.00 94.69 115 ILE A CA 1
ATOM 923 C C . ILE A 1 115 ? 13.649 -0.582 -23.674 1.00 94.69 115 ILE A C 1
ATOM 925 O O . ILE A 1 115 ? 13.964 -0.753 -24.853 1.00 94.69 115 ILE A O 1
ATOM 929 N N . GLN A 1 116 ? 13.589 0.618 -23.111 1.00 96.06 116 GLN A N 1
ATOM 930 C CA . GLN A 1 116 ? 14.001 1.827 -23.803 1.00 96.06 116 GLN A CA 1
ATOM 931 C C . GLN A 1 116 ? 15.476 2.105 -23.519 1.00 96.06 116 GLN A C 1
ATOM 933 O O . GLN A 1 116 ? 15.875 2.208 -22.358 1.00 96.06 116 GLN A O 1
ATOM 938 N N . ILE A 1 117 ? 16.260 2.200 -24.592 1.00 96.81 117 ILE A N 1
ATOM 939 C CA . ILE A 1 117 ? 17.697 2.457 -24.587 1.00 96.81 117 ILE A CA 1
ATOM 940 C C . ILE A 1 117 ? 17.975 3.736 -25.374 1.00 96.81 117 ILE A C 1
ATOM 942 O O . ILE A 1 117 ? 17.414 3.943 -26.451 1.00 96.81 117 ILE A O 1
ATOM 946 N N . TYR A 1 118 ? 18.889 4.548 -24.864 1.00 96.81 118 TYR A N 1
ATOM 947 C CA . TYR A 1 118 ? 19.416 5.728 -25.534 1.00 96.81 118 TYR A CA 1
ATOM 948 C C . TYR A 1 118 ? 20.917 5.577 -25.740 1.00 96.81 118 TYR A C 1
ATOM 950 O O . TYR A 1 118 ? 21.599 4.966 -24.916 1.00 96.81 118 TYR A O 1
ATOM 958 N N . TYR A 1 119 ? 21.432 6.130 -26.831 1.00 96.31 119 TYR A N 1
ATOM 959 C CA . TYR A 1 119 ? 22.862 6.229 -27.078 1.00 96.31 119 TYR A CA 1
ATOM 960 C C . TYR A 1 119 ? 23.203 7.613 -27.617 1.00 96.31 119 TYR A C 1
ATOM 962 O O . TYR A 1 119 ? 22.710 8.012 -28.668 1.00 96.31 119 TYR A O 1
ATOM 970 N N . ASP A 1 120 ? 24.076 8.299 -26.890 1.00 91.75 120 ASP A N 1
ATOM 971 C CA . ASP A 1 120 ? 24.771 9.515 -27.319 1.00 91.75 120 ASP A CA 1
ATOM 972 C C . ASP A 1 120 ? 26.282 9.242 -27.240 1.00 91.75 120 ASP A C 1
ATOM 974 O O . ASP A 1 120 ? 26.921 8.902 -28.232 1.00 91.75 120 ASP A O 1
ATOM 978 N N . THR A 1 121 ? 26.833 9.234 -26.022 1.00 90.81 121 THR A N 1
ATOM 979 C CA . THR A 1 121 ? 28.228 8.827 -25.765 1.00 90.81 121 THR A CA 1
ATOM 980 C C . THR A 1 121 ? 28.323 7.401 -25.210 1.00 90.81 121 THR A C 1
ATOM 982 O O . THR A 1 121 ? 29.229 6.635 -25.545 1.00 90.81 121 THR A O 1
ATOM 985 N N . PHE A 1 122 ? 27.372 7.024 -24.359 1.00 94.25 122 PHE A N 1
ATOM 986 C CA . PHE A 1 122 ? 27.246 5.701 -23.754 1.00 94.25 122 PHE A CA 1
ATOM 987 C C . PHE A 1 122 ? 25.777 5.277 -23.746 1.00 94.25 122 PHE A C 1
ATOM 989 O O . PHE A 1 122 ? 24.885 6.096 -23.960 1.00 94.25 122 PHE A O 1
ATOM 996 N N . TYR A 1 123 ? 25.532 3.985 -23.526 1.00 97.25 123 TYR A N 1
ATOM 997 C CA . TYR A 1 123 ? 24.175 3.461 -23.452 1.00 97.25 123 TYR A CA 1
ATOM 998 C C . TYR A 1 123 ? 23.531 3.804 -22.111 1.00 97.25 123 TYR A C 1
ATOM 1000 O O . TYR A 1 123 ? 24.084 3.494 -21.055 1.00 97.25 123 TYR A O 1
ATOM 1008 N N . GLU A 1 124 ? 22.337 4.374 -22.157 1.00 97.38 124 GLU A N 1
ATOM 1009 C CA . GLU A 1 124 ? 21.463 4.568 -21.003 1.00 97.38 124 GLU A CA 1
ATOM 1010 C C . GLU A 1 124 ? 20.163 3.799 -21.209 1.00 97.38 124 GLU A C 1
ATOM 1012 O O . GLU A 1 124 ? 19.722 3.607 -22.339 1.00 97.38 124 GLU A O 1
ATOM 1017 N N . TYR A 1 125 ? 19.533 3.371 -20.122 1.00 96.25 125 TYR A N 1
ATOM 1018 C CA . TYR A 1 125 ? 18.209 2.767 -20.138 1.00 96.25 125 TYR A CA 1
ATOM 1019 C C . TYR A 1 125 ? 17.253 3.559 -19.251 1.00 96.25 125 TYR A C 1
ATOM 1021 O O . TYR A 1 125 ? 17.658 4.098 -18.221 1.00 96.25 125 TYR A O 1
ATOM 1029 N N . ASP A 1 126 ? 15.983 3.626 -19.645 1.00 94.88 126 ASP A N 1
ATOM 1030 C CA . ASP A 1 126 ? 14.915 4.242 -18.850 1.00 94.88 126 ASP A CA 1
ATOM 1031 C C . ASP A 1 126 ? 13.569 3.616 -19.207 1.00 94.88 126 ASP A C 1
ATOM 1033 O O . ASP A 1 126 ? 12.923 3.991 -20.180 1.00 94.88 126 ASP A O 1
ATOM 1037 N N . PHE A 1 127 ? 13.141 2.626 -18.437 1.00 94.56 127 PHE A N 1
ATOM 1038 C CA . PHE A 1 127 ? 11.885 1.932 -18.692 1.00 94.56 127 PHE A CA 1
ATOM 1039 C C . PHE A 1 127 ? 11.208 1.541 -17.388 1.00 94.56 127 PHE A C 1
ATOM 1041 O O . PHE A 1 127 ? 11.658 1.849 -16.281 1.00 94.56 127 PHE A O 1
ATOM 1048 N N . ARG A 1 128 ? 10.037 0.930 -17.528 1.00 91.62 128 ARG A N 1
ATOM 1049 C CA . ARG A 1 128 ? 9.122 0.683 -16.423 1.00 91.62 128 ARG A CA 1
ATOM 1050 C C . ARG A 1 128 ? 8.852 -0.803 -16.306 1.00 91.62 128 ARG A C 1
ATOM 1052 O O . ARG A 1 128 ? 8.571 -1.463 -17.305 1.00 91.62 128 ARG A O 1
ATOM 1059 N N . MET A 1 129 ? 8.904 -1.283 -15.073 1.00 93.25 129 MET A N 1
ATOM 1060 C CA . MET A 1 129 ? 8.498 -2.620 -14.688 1.00 93.25 129 MET A CA 1
ATOM 1061 C C . MET A 1 129 ? 7.263 -2.568 -13.799 1.00 93.25 129 MET A C 1
ATOM 1063 O O . MET A 1 129 ? 7.073 -1.625 -13.027 1.00 93.25 129 MET A O 1
ATOM 1067 N N . PHE A 1 130 ? 6.426 -3.591 -13.912 1.00 91.31 130 PHE A N 1
ATOM 1068 C CA . PHE A 1 130 ? 5.221 -3.743 -13.114 1.00 91.31 130 PHE A CA 1
ATOM 1069 C C . PHE A 1 130 ? 5.172 -5.142 -12.514 1.00 91.31 130 PHE A C 1
ATOM 1071 O O . PHE A 1 130 ? 5.202 -6.124 -13.252 1.00 91.31 130 PHE A O 1
ATOM 1078 N N . LYS A 1 131 ? 5.087 -5.227 -11.186 1.00 91.62 131 LYS A N 1
ATOM 1079 C CA . LYS A 1 131 ? 4.922 -6.486 -10.455 1.00 91.62 131 LYS A CA 1
ATOM 1080 C C . LYS A 1 131 ? 3.878 -6.295 -9.361 1.00 91.62 131 LYS A C 1
ATOM 1082 O O . LYS A 1 131 ? 3.973 -5.357 -8.573 1.00 91.62 131 LYS A O 1
ATOM 1087 N N . ASP A 1 132 ? 2.886 -7.179 -9.336 1.00 86.12 132 ASP A N 1
ATOM 1088 C CA . ASP A 1 132 ? 1.708 -7.109 -8.465 1.00 86.12 132 ASP A CA 1
ATOM 1089 C C . ASP A 1 132 ? 0.923 -5.798 -8.652 1.00 86.12 132 ASP A C 1
ATOM 1091 O O . ASP A 1 132 ? 0.146 -5.666 -9.595 1.00 86.12 132 ASP A O 1
ATOM 1095 N N . THR A 1 133 ? 1.133 -4.814 -7.778 1.00 82.44 133 THR A N 1
ATOM 1096 C CA . THR A 1 133 ? 0.568 -3.455 -7.870 1.00 82.44 133 THR A CA 1
ATOM 1097 C C . THR A 1 133 ? 1.647 -2.373 -7.875 1.00 82.44 133 THR A C 1
ATOM 1099 O O . THR A 1 133 ? 1.335 -1.180 -7.917 1.00 82.44 133 THR A O 1
ATOM 1102 N N . LEU A 1 134 ? 2.919 -2.777 -7.837 1.00 84.50 134 LEU A N 1
ATOM 1103 C CA . LEU A 1 134 ? 4.063 -1.890 -7.728 1.00 84.50 134 LEU A CA 1
ATOM 1104 C C . LEU A 1 134 ? 4.601 -1.532 -9.101 1.00 84.50 134 LEU A C 1
ATOM 1106 O O . LEU A 1 134 ? 4.784 -2.369 -9.988 1.00 84.50 134 LEU A O 1
ATOM 1110 N N . PHE A 1 135 ? 4.886 -0.248 -9.234 1.00 86.69 135 PHE A N 1
ATOM 1111 C CA . PHE A 1 135 ? 5.455 0.334 -10.422 1.00 86.69 135 PHE A CA 1
ATOM 1112 C C . PHE A 1 135 ? 6.893 0.740 -10.135 1.00 86.69 135 PHE A C 1
ATOM 1114 O O . PHE A 1 135 ? 7.152 1.510 -9.214 1.00 86.69 135 PHE A O 1
ATOM 1121 N N . MET A 1 136 ? 7.821 0.226 -10.931 1.00 89.81 136 MET A N 1
ATOM 1122 C CA . MET A 1 136 ? 9.251 0.453 -10.763 1.00 89.81 136 MET A CA 1
ATOM 1123 C C . MET A 1 136 ? 9.793 1.120 -12.016 1.00 89.81 136 MET A C 1
ATOM 1125 O O . MET A 1 136 ? 9.604 0.614 -13.122 1.00 89.81 136 MET A O 1
ATOM 1129 N N . ARG A 1 137 ? 10.478 2.253 -11.861 1.00 90.38 137 ARG A N 1
ATOM 1130 C CA . ARG A 1 137 ? 11.233 2.873 -12.952 1.00 90.38 137 ARG A CA 1
ATOM 1131 C C . ARG A 1 137 ? 12.687 2.448 -12.834 1.00 90.38 137 ARG A C 1
ATOM 1133 O O . ARG A 1 137 ? 13.335 2.768 -11.844 1.00 90.38 137 ARG A O 1
ATOM 1140 N N . LEU A 1 138 ? 13.183 1.754 -13.847 1.00 93.31 138 LEU A N 1
ATOM 1141 C CA . LEU A 1 138 ? 14.580 1.367 -13.937 1.00 93.31 138 LEU A CA 1
ATOM 1142 C C . LEU A 1 138 ? 15.260 2.353 -14.870 1.00 93.31 138 LEU A C 1
ATOM 1144 O O . LEU A 1 138 ? 14.922 2.427 -16.052 1.00 93.31 138 LEU A O 1
ATOM 1148 N N . LYS A 1 139 ? 16.191 3.129 -14.315 1.00 93.19 139 LYS A N 1
ATOM 1149 C CA . LYS A 1 139 ? 16.952 4.128 -15.054 1.00 93.19 139 LYS A CA 1
ATOM 1150 C C . LYS A 1 139 ? 18.423 4.072 -14.673 1.00 93.19 139 LYS A C 1
ATOM 1152 O O . LYS A 1 139 ? 18.746 4.114 -13.488 1.00 93.19 139 LYS A O 1
ATOM 1157 N N . GLY A 1 140 ? 19.304 4.065 -15.666 1.00 94.50 140 GLY A N 1
ATOM 1158 C CA . GLY A 1 140 ? 20.739 4.115 -15.424 1.00 94.50 140 GLY A CA 1
ATOM 1159 C C . GLY A 1 140 ? 21.576 3.980 -16.685 1.00 94.50 140 GLY A C 1
ATOM 1160 O O . GLY A 1 140 ? 21.061 3.849 -17.792 1.00 94.50 140 GLY A O 1
ATOM 1161 N N . GLN A 1 141 ? 22.890 3.997 -16.497 1.00 96.38 141 GLN A N 1
ATOM 1162 C CA . GLN A 1 141 ? 23.856 3.688 -17.543 1.00 96.38 141 GLN A CA 1
ATOM 1163 C C . GLN A 1 141 ? 24.010 2.168 -17.682 1.00 96.38 141 GLN A C 1
ATOM 1165 O O . GLN A 1 141 ? 24.081 1.441 -16.690 1.00 96.38 141 GLN A O 1
ATOM 1170 N N . TYR A 1 142 ? 24.082 1.681 -18.917 1.00 96.94 142 TYR A N 1
ATOM 1171 C CA . TYR A 1 142 ? 24.427 0.298 -19.213 1.00 96.94 142 TYR A CA 1
ATOM 1172 C C . TYR A 1 142 ? 25.951 0.133 -19.246 1.00 96.94 142 TYR A C 1
ATOM 1174 O O . TYR A 1 142 ? 26.638 0.744 -20.067 1.00 96.94 142 TYR A O 1
ATOM 1182 N N . PHE A 1 143 ? 26.467 -0.735 -18.376 1.00 94.88 143 PHE A N 1
ATOM 1183 C CA . PHE A 1 143 ? 27.888 -1.093 -18.319 1.00 94.88 143 PHE A CA 1
ATOM 1184 C C . PHE A 1 143 ? 28.151 -2.493 -18.870 1.00 94.88 143 PHE A C 1
ATOM 1186 O O . PHE A 1 143 ? 29.062 -2.698 -19.671 1.00 94.88 143 PHE A O 1
ATOM 1193 N N . SER A 1 144 ? 27.348 -3.475 -18.456 1.00 95.94 144 SER A N 1
ATOM 1194 C CA . SER A 1 144 ? 27.468 -4.854 -18.917 1.00 95.94 144 SER A CA 1
ATOM 1195 C C . SER A 1 144 ? 26.131 -5.586 -18.881 1.00 95.94 144 SER A C 1
ATOM 1197 O O . SER A 1 144 ? 25.240 -5.255 -18.095 1.00 95.94 144 SER A O 1
ATOM 1199 N N . LYS A 1 145 ? 26.020 -6.645 -19.694 1.00 95.25 145 LYS A N 1
ATOM 1200 C CA . LYS A 1 145 ? 24.846 -7.529 -19.723 1.00 95.25 145 LYS A CA 1
ATOM 1201 C C . LYS A 1 145 ? 24.522 -8.066 -18.329 1.00 95.25 145 LYS A C 1
ATOM 1203 O O . LYS A 1 145 ? 23.372 -8.035 -17.913 1.00 95.25 145 LYS A O 1
ATOM 1208 N N . LYS A 1 146 ? 25.538 -8.546 -17.605 1.00 95.75 146 LYS A N 1
ATOM 1209 C CA . LYS A 1 146 ? 25.361 -9.143 -16.277 1.00 95.75 146 LYS A CA 1
ATOM 1210 C C . LYS A 1 146 ? 24.806 -8.130 -15.279 1.00 95.75 146 LYS A C 1
ATOM 1212 O O . LYS A 1 146 ? 23.836 -8.437 -14.605 1.00 95.75 146 LYS A O 1
ATOM 1217 N N . GLU A 1 147 ? 25.395 -6.939 -15.199 1.00 96.31 147 GLU A N 1
ATOM 1218 C CA . GLU A 1 147 ? 24.929 -5.905 -14.266 1.00 96.31 147 GLU A CA 1
ATOM 1219 C C . GLU A 1 147 ? 23.502 -5.465 -14.572 1.00 96.31 147 GLU A C 1
ATOM 1221 O O . GLU A 1 147 ? 22.698 -5.332 -13.656 1.00 96.31 147 GLU A O 1
ATOM 1226 N N . PHE A 1 148 ? 23.168 -5.314 -15.855 1.00 96.25 148 PHE A N 1
ATOM 1227 C CA . PHE A 1 148 ? 21.811 -4.996 -16.276 1.00 96.25 148 PHE A CA 1
ATOM 1228 C C . PHE A 1 148 ? 20.812 -6.087 -15.861 1.00 96.25 148 PHE A C 1
ATOM 1230 O O . PHE A 1 148 ? 19.802 -5.786 -15.234 1.00 96.25 148 PHE A O 1
ATOM 1237 N N . LEU A 1 149 ? 21.104 -7.360 -16.152 1.00 96.06 149 LEU A N 1
ATOM 1238 C CA . LEU A 1 149 ? 20.227 -8.479 -15.788 1.00 96.06 149 LEU A CA 1
ATOM 1239 C C . LEU A 1 149 ? 20.119 -8.679 -14.267 1.00 96.06 149 LEU A C 1
ATOM 1241 O O . LEU A 1 149 ? 19.035 -8.977 -13.766 1.00 96.06 149 LEU A O 1
ATOM 1245 N N . ASP A 1 150 ? 21.211 -8.482 -13.524 1.00 96.19 150 ASP A N 1
ATOM 1246 C CA . ASP A 1 150 ? 21.203 -8.515 -12.059 1.00 96.19 150 ASP A CA 1
ATOM 1247 C C . ASP A 1 150 ? 20.326 -7.389 -11.490 1.00 96.19 150 ASP A C 1
ATOM 1249 O O . ASP A 1 150 ? 19.598 -7.606 -10.524 1.00 96.19 150 ASP A O 1
ATOM 1253 N N . GLU A 1 151 ? 20.355 -6.202 -12.097 1.00 95.44 151 GLU A N 1
ATOM 1254 C CA . GLU A 1 151 ? 19.522 -5.070 -11.696 1.00 95.44 151 GLU A CA 1
ATOM 1255 C C . GLU A 1 151 ? 18.029 -5.334 -11.933 1.00 95.44 151 GLU A C 1
ATOM 1257 O O . GLU A 1 151 ? 17.218 -5.130 -11.027 1.00 95.44 151 GLU A O 1
ATOM 1262 N N . LEU A 1 152 ? 17.668 -5.893 -13.096 1.00 95.00 152 LEU A N 1
ATOM 1263 C CA . LEU A 1 152 ? 16.302 -6.365 -13.356 1.00 95.00 152 LEU A CA 1
ATOM 1264 C C . LEU A 1 152 ? 15.850 -7.377 -12.297 1.00 95.00 152 LEU A C 1
ATOM 1266 O O . LEU A 1 152 ? 14.732 -7.310 -11.783 1.00 95.00 152 LEU A O 1
ATOM 1270 N N . LEU A 1 153 ? 16.725 -8.329 -11.970 1.00 95.62 153 LEU A N 1
ATOM 1271 C CA . LEU A 1 153 ? 16.423 -9.397 -11.030 1.00 95.62 153 LEU A CA 1
ATOM 1272 C C . LEU A 1 153 ? 16.221 -8.866 -9.605 1.00 95.62 153 LEU A C 1
ATOM 1274 O O . LEU A 1 153 ? 15.324 -9.345 -8.915 1.00 95.62 153 LEU A O 1
ATOM 1278 N N . LYS A 1 154 ? 16.991 -7.860 -9.165 1.00 94.50 154 LYS A N 1
ATOM 1279 C CA . LYS A 1 154 ? 16.766 -7.188 -7.870 1.00 94.50 154 LYS A CA 1
ATOM 1280 C C . LYS A 1 154 ? 15.375 -6.564 -7.798 1.00 94.50 154 LYS A C 1
ATOM 1282 O O . LYS A 1 154 ? 14.667 -6.807 -6.824 1.00 94.50 154 LYS A O 1
ATOM 1287 N N . ALA A 1 155 ? 14.978 -5.822 -8.835 1.00 93.88 155 ALA A N 1
ATOM 1288 C CA . ALA A 1 155 ? 13.662 -5.191 -8.908 1.00 93.88 155 ALA A CA 1
ATOM 1289 C C . ALA A 1 155 ? 12.527 -6.230 -8.858 1.00 93.88 155 ALA A C 1
ATOM 1291 O O . ALA A 1 155 ? 11.502 -6.017 -8.217 1.00 93.88 155 ALA A O 1
ATOM 1292 N N . VAL A 1 156 ? 12.713 -7.396 -9.485 1.00 94.75 156 VAL A N 1
ATOM 1293 C CA . VAL A 1 156 ? 11.726 -8.484 -9.427 1.00 94.75 156 VAL A CA 1
ATOM 1294 C C . VAL A 1 156 ? 11.722 -9.189 -8.071 1.00 94.75 156 VAL A C 1
ATOM 1296 O O . VAL A 1 156 ? 10.646 -9.510 -7.571 1.00 94.75 156 VAL A O 1
ATOM 1299 N N . ASN A 1 157 ? 12.879 -9.469 -7.477 1.00 94.44 157 ASN A N 1
ATOM 1300 C CA . ASN A 1 157 ? 12.967 -10.265 -6.251 1.00 94.44 157 ASN A CA 1
ATOM 1301 C C . ASN A 1 157 ? 12.452 -9.517 -5.018 1.00 94.44 157 ASN A C 1
ATOM 1303 O O . ASN A 1 157 ? 11.768 -10.127 -4.200 1.00 94.44 157 ASN A O 1
ATOM 1307 N N . ASP A 1 158 ? 12.738 -8.219 -4.908 1.00 93.25 158 ASP A N 1
ATOM 1308 C CA . ASP A 1 158 ? 12.244 -7.374 -3.818 1.00 93.25 158 ASP A CA 1
ATOM 1309 C C . ASP A 1 158 ? 11.740 -6.024 -4.362 1.00 93.25 158 ASP A C 1
ATOM 1311 O O . ASP A 1 158 ? 12.432 -5.003 -4.278 1.00 93.25 158 ASP A O 1
ATOM 1315 N N . PRO A 1 159 ? 10.530 -6.002 -4.954 1.00 90.94 159 PRO A N 1
ATOM 1316 C CA . PRO A 1 159 ? 9.994 -4.797 -5.576 1.00 90.94 159 PRO A CA 1
ATOM 1317 C C . PRO A 1 159 ? 9.704 -3.697 -4.549 1.00 90.94 159 PRO A C 1
ATOM 1319 O O . PRO A 1 159 ? 9.781 -2.517 -4.878 1.00 90.94 159 PRO A O 1
ATOM 1322 N N . ILE A 1 160 ? 9.403 -4.053 -3.295 1.00 88.25 160 ILE A N 1
ATOM 1323 C CA . ILE A 1 160 ? 9.136 -3.073 -2.235 1.00 88.25 160 ILE A CA 1
ATOM 1324 C C . ILE A 1 160 ? 10.424 -2.331 -1.891 1.00 88.25 160 ILE A C 1
ATOM 1326 O O . ILE A 1 160 ? 10.441 -1.099 -1.932 1.00 88.25 160 ILE A O 1
ATOM 1330 N N . LEU A 1 161 ? 11.502 -3.060 -1.586 1.00 87.81 161 LEU A N 1
ATOM 1331 C CA . LEU A 1 161 ? 12.791 -2.452 -1.268 1.00 87.81 161 LEU A CA 1
ATOM 1332 C C . LEU A 1 161 ? 13.324 -1.635 -2.448 1.00 87.81 161 LEU A C 1
ATOM 1334 O O . LEU A 1 161 ? 13.843 -0.536 -2.252 1.00 87.81 161 LEU A O 1
ATOM 1338 N N . TYR A 1 162 ? 13.144 -2.131 -3.676 1.00 90.38 162 TYR A N 1
ATOM 1339 C CA . TYR A 1 162 ? 13.555 -1.413 -4.879 1.00 90.38 162 TYR A CA 1
ATOM 1340 C C . TYR A 1 162 ? 12.876 -0.042 -4.983 1.00 90.38 162 TYR A C 1
ATOM 1342 O O . TYR A 1 162 ? 13.540 0.984 -5.133 1.00 90.38 162 TYR A O 1
ATOM 1350 N N . VAL A 1 163 ? 11.550 -0.000 -4.827 1.00 87.00 163 VAL A N 1
ATOM 1351 C CA . VAL A 1 163 ? 10.785 1.253 -4.850 1.00 87.00 163 VAL A CA 1
ATOM 1352 C C . VAL A 1 163 ? 11.197 2.178 -3.699 1.00 87.00 163 VAL A C 1
ATOM 1354 O O . VAL A 1 163 ? 11.342 3.376 -3.912 1.00 87.00 163 VAL A O 1
ATOM 1357 N N . GLN A 1 164 ? 11.450 1.656 -2.496 1.00 82.75 164 GLN A N 1
ATOM 1358 C CA . GLN A 1 164 ? 11.887 2.475 -1.355 1.00 82.75 164 GLN A CA 1
ATOM 1359 C C . GLN A 1 164 ? 13.225 3.185 -1.596 1.00 82.75 164 GLN A C 1
ATOM 1361 O O . GLN A 1 164 ? 13.405 4.317 -1.150 1.00 82.75 164 GLN A O 1
ATOM 1366 N N . ILE A 1 165 ? 14.160 2.527 -2.283 1.00 83.88 165 ILE A N 1
ATOM 1367 C CA . ILE A 1 165 ? 15.488 3.085 -2.566 1.00 83.88 165 ILE A CA 1
ATOM 1368 C C . ILE A 1 165 ? 15.430 4.070 -3.740 1.00 83.88 165 ILE A C 1
ATOM 1370 O O . ILE A 1 165 ? 16.114 5.094 -3.718 1.00 83.88 165 ILE A O 1
ATOM 1374 N N . HIS A 1 166 ? 14.626 3.769 -4.763 1.00 82.06 166 HIS A N 1
ATOM 1375 C CA . HIS A 1 166 ? 14.702 4.447 -6.059 1.00 82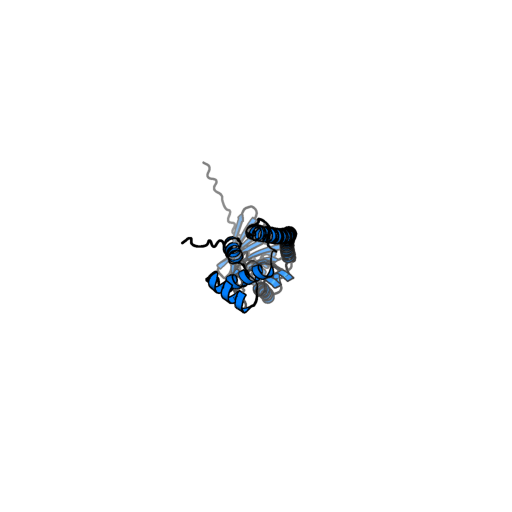.06 166 HIS A CA 1
ATOM 1376 C C . HIS A 1 166 ? 13.523 5.388 -6.370 1.00 82.06 166 HIS A C 1
ATOM 1378 O O . HIS A 1 166 ? 13.632 6.182 -7.305 1.00 82.06 166 HIS A O 1
ATOM 1384 N N . ASP A 1 167 ? 12.426 5.362 -5.600 1.00 80.56 167 ASP A N 1
ATOM 1385 C CA . ASP A 1 167 ? 11.238 6.200 -5.826 1.00 80.5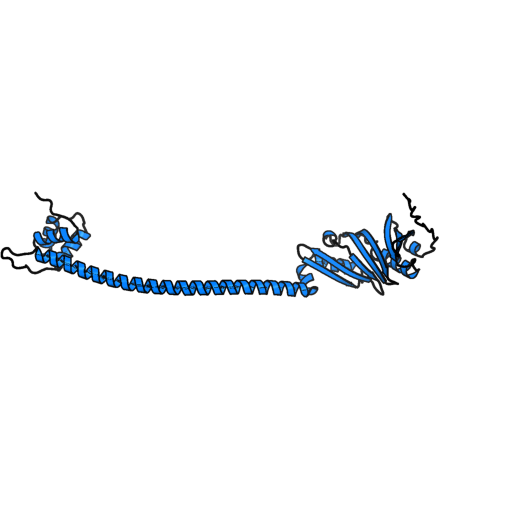6 167 ASP A CA 1
ATOM 1386 C C . ASP A 1 167 ? 10.797 6.992 -4.569 1.00 80.56 167 ASP A C 1
ATOM 1388 O O . ASP A 1 167 ? 9.997 6.526 -3.746 1.00 80.56 167 ASP A O 1
ATOM 1392 N N . PRO A 1 168 ? 11.241 8.257 -4.439 1.00 74.62 168 PRO A N 1
ATOM 1393 C CA . PRO A 1 168 ? 10.786 9.155 -3.379 1.00 74.62 168 PRO A CA 1
ATOM 1394 C C . PRO A 1 168 ? 9.285 9.479 -3.444 1.00 74.62 168 PRO A C 1
ATOM 1396 O O . PRO A 1 168 ? 8.665 9.744 -2.414 1.00 74.62 168 PRO A O 1
ATOM 1399 N N . ALA A 1 169 ? 8.680 9.480 -4.637 1.00 77.88 169 ALA A N 1
ATOM 1400 C CA . ALA A 1 169 ? 7.277 9.841 -4.813 1.00 77.88 169 ALA A CA 1
ATOM 1401 C C . ALA A 1 169 ? 6.343 8.747 -4.281 1.00 77.88 169 ALA A C 1
ATOM 1403 O O . ALA A 1 169 ? 5.299 9.064 -3.706 1.00 77.88 169 ALA A O 1
ATOM 1404 N N . TYR A 1 170 ? 6.736 7.475 -4.400 1.00 74.50 170 TYR A N 1
ATOM 1405 C CA . TYR A 1 170 ? 6.024 6.368 -3.761 1.00 74.50 170 TYR A CA 1
ATOM 1406 C C . TYR A 1 170 ? 5.970 6.531 -2.238 1.00 74.50 170 TYR A C 1
ATOM 1408 O O . TYR A 1 170 ? 4.892 6.440 -1.647 1.00 74.50 170 TYR A O 1
ATOM 1416 N N . LEU A 1 171 ? 7.107 6.845 -1.605 1.00 73.12 171 LEU A N 1
ATOM 1417 C CA . LEU A 1 171 ? 7.165 7.090 -0.161 1.00 73.12 171 LEU A CA 1
ATOM 1418 C C . LEU A 1 171 ? 6.260 8.258 0.246 1.00 73.12 171 LEU A C 1
ATOM 1420 O O . LEU A 1 171 ? 5.493 8.137 1.199 1.00 73.12 171 LEU A O 1
ATOM 1424 N N . ILE A 1 172 ? 6.284 9.361 -0.509 1.00 80.94 172 ILE A N 1
ATOM 1425 C CA . ILE A 1 172 ? 5.413 10.521 -0.266 1.00 80.94 172 ILE A CA 1
ATOM 1426 C C . ILE A 1 172 ? 3.933 10.132 -0.365 1.00 80.94 172 ILE A C 1
ATOM 1428 O O . ILE A 1 172 ? 3.139 10.528 0.487 1.00 80.94 172 ILE A O 1
ATOM 1432 N N . LYS A 1 173 ? 3.552 9.337 -1.372 1.00 83.88 173 LYS A N 1
ATOM 1433 C CA . LYS A 1 173 ? 2.168 8.879 -1.547 1.00 83.88 173 LYS A CA 1
ATOM 1434 C C . LYS A 1 173 ? 1.711 7.993 -0.386 1.00 83.88 173 LYS A C 1
ATOM 1436 O O . LYS A 1 173 ? 0.608 8.192 0.117 1.00 83.88 173 LYS A O 1
ATOM 1441 N N . GLN A 1 174 ? 2.553 7.065 0.067 1.00 82.44 174 GLN A N 1
ATOM 1442 C CA . GLN A 1 174 ? 2.244 6.216 1.222 1.00 82.44 174 GLN A CA 1
ATOM 1443 C C . GLN A 1 174 ? 2.109 7.038 2.510 1.00 82.44 174 GLN A C 1
ATOM 1445 O O . GLN A 1 174 ? 1.165 6.832 3.267 1.00 82.44 174 GLN A O 1
ATOM 1450 N N . ILE A 1 175 ? 2.995 8.015 2.732 1.00 84.00 175 ILE A N 1
ATOM 1451 C CA . ILE A 1 175 ? 2.909 8.936 3.876 1.00 84.00 175 ILE A CA 1
ATOM 1452 C C . ILE A 1 175 ? 1.610 9.747 3.828 1.00 84.00 175 ILE A C 1
ATOM 1454 O O . ILE A 1 175 ? 0.956 9.914 4.855 1.00 84.00 175 ILE A O 1
ATOM 1458 N N . ALA A 1 176 ? 1.216 10.235 2.648 1.00 87.94 176 ALA A N 1
ATOM 1459 C CA . ALA A 1 176 ? -0.037 10.962 2.479 1.00 87.94 176 ALA A CA 1
ATOM 1460 C C . ALA A 1 176 ? -1.255 10.078 2.799 1.00 87.94 176 ALA A C 1
ATOM 1462 O O . ALA A 1 176 ? -2.103 10.501 3.577 1.00 87.94 176 ALA A O 1
ATOM 1463 N N . SER A 1 177 ? -1.295 8.839 2.292 1.00 89.25 177 SER A N 1
ATOM 1464 C CA . SER A 1 177 ? -2.373 7.880 2.595 1.00 89.25 177 SER A CA 1
ATOM 1465 C C . SER A 1 177 ? -2.478 7.596 4.094 1.00 89.25 177 SER A C 1
ATOM 1467 O O . SER A 1 177 ? -3.552 7.712 4.675 1.00 89.25 177 SER A O 1
ATOM 1469 N N . LEU A 1 178 ? -1.348 7.302 4.748 1.00 92.19 178 LEU A N 1
ATOM 1470 C CA . LEU A 1 178 ? -1.305 7.038 6.189 1.00 92.19 178 LEU A CA 1
ATOM 1471 C C . LEU A 1 178 ? -1.740 8.249 7.019 1.00 92.19 178 LEU A C 1
ATOM 1473 O O . LEU A 1 178 ? -2.356 8.095 8.073 1.00 92.19 178 LEU A O 1
ATOM 1477 N N . ARG A 1 179 ? -1.408 9.464 6.578 1.00 92.56 179 ARG A N 1
ATOM 1478 C CA . ARG A 1 179 ? -1.862 10.691 7.236 1.00 92.56 179 ARG A CA 1
ATOM 1479 C C . ARG A 1 179 ? -3.379 10.829 7.135 1.00 92.56 179 ARG A C 1
ATOM 1481 O O . ARG A 1 179 ? -4.011 11.148 8.136 1.00 92.56 179 ARG A O 1
ATOM 1488 N N . ASP A 1 180 ? -3.945 10.596 5.958 1.00 95.00 180 ASP A N 1
ATOM 1489 C CA . ASP A 1 180 ? -5.379 10.758 5.724 1.00 95.00 180 ASP A CA 1
ATOM 1490 C C . ASP A 1 180 ? -6.189 9.702 6.513 1.00 95.00 180 ASP A C 1
ATOM 1492 O O . ASP A 1 180 ? -7.178 10.045 7.160 1.00 95.00 180 ASP A O 1
ATOM 1496 N N . GLU A 1 181 ? -5.704 8.456 6.595 1.00 94.81 181 GLU A N 1
ATOM 1497 C CA . GLU A 1 181 ? -6.272 7.413 7.470 1.00 94.81 181 GLU A CA 1
ATOM 1498 C C . GLU A 1 181 ? -6.209 7.792 8.963 1.00 94.81 181 GLU A C 1
ATOM 1500 O O . GLU A 1 181 ? -7.171 7.583 9.705 1.00 94.81 181 GLU A O 1
ATOM 1505 N N . ASN A 1 182 ? -5.098 8.383 9.422 1.00 94.31 182 ASN A N 1
ATOM 1506 C CA . ASN A 1 182 ? -4.967 8.854 10.807 1.00 94.31 182 ASN A CA 1
ATOM 1507 C C . ASN A 1 182 ? -5.930 10.004 11.134 1.00 94.31 182 ASN A C 1
ATOM 1509 O O . ASN A 1 182 ? -6.451 10.070 12.252 1.00 94.31 182 ASN A O 1
ATOM 1513 N N . LEU A 1 183 ? -6.182 10.905 10.180 1.00 95.81 183 LEU A N 1
ATOM 1514 C CA . LEU A 1 183 ? -7.173 11.970 10.344 1.00 95.81 183 LEU A CA 1
ATOM 1515 C C . LEU A 1 183 ? -8.578 11.378 10.506 1.00 95.81 183 LEU A C 1
ATOM 1517 O O . LEU A 1 183 ? -9.268 11.710 11.466 1.00 95.81 183 LEU A O 1
ATOM 1521 N N . GLU A 1 184 ? -8.957 10.416 9.660 1.00 96.38 184 GLU A N 1
ATOM 1522 C CA . GLU A 1 184 ? -10.255 9.738 9.764 1.00 96.38 184 GLU A CA 1
ATOM 1523 C C . GLU A 1 184 ? -10.428 9.008 11.110 1.00 96.38 184 GLU A C 1
ATOM 1525 O O . GLU A 1 184 ? -11.497 9.047 11.727 1.00 96.38 184 GLU A O 1
ATOM 1530 N N . GLN A 1 185 ? -9.377 8.346 11.604 1.00 95.50 185 GLN A N 1
ATOM 1531 C CA . GLN A 1 185 ? -9.405 7.706 12.923 1.00 95.50 185 GLN A CA 1
ATOM 1532 C C . GLN A 1 185 ? -9.559 8.722 14.057 1.00 95.50 185 GLN A C 1
ATOM 1534 O O . GLN A 1 185 ? -10.298 8.466 15.010 1.00 95.50 185 GLN A O 1
ATOM 1539 N N . THR A 1 186 ? -8.905 9.878 13.949 1.00 95.50 186 THR A N 1
ATOM 1540 C CA . THR A 1 186 ? -9.008 10.956 14.942 1.00 95.50 186 THR A CA 1
ATOM 1541 C C . THR A 1 186 ? -10.441 11.489 15.024 1.00 95.50 186 THR A C 1
ATOM 1543 O O . THR A 1 186 ? -10.981 11.622 16.124 1.00 95.50 186 THR A O 1
ATOM 1546 N N . ASP A 1 187 ? -11.103 11.684 13.881 1.00 96.81 187 ASP A N 1
ATOM 1547 C CA . ASP A 1 187 ? -12.502 12.128 13.822 1.00 96.81 187 ASP A CA 1
ATOM 1548 C C . ASP A 1 187 ? -13.465 11.090 14.426 1.00 96.81 187 ASP A C 1
ATOM 1550 O O . ASP A 1 187 ? -14.379 11.424 15.194 1.00 96.81 187 ASP A O 1
ATOM 1554 N N . LYS A 1 188 ? -13.231 9.800 14.145 1.00 97.50 188 LYS A N 1
ATOM 1555 C CA . LYS A 1 188 ? -13.989 8.689 14.748 1.00 97.50 188 LYS A CA 1
ATOM 1556 C C . LYS A 1 188 ? -13.825 8.648 16.268 1.00 97.50 188 LYS A C 1
ATOM 1558 O O . LYS A 1 188 ? -14.814 8.474 16.981 1.00 97.50 188 LYS A O 1
ATOM 1563 N N . ILE A 1 189 ? -12.603 8.829 16.771 1.00 97.31 189 ILE A N 1
ATOM 1564 C CA . ILE A 1 189 ? -12.316 8.876 18.212 1.00 97.31 189 ILE A CA 1
ATOM 1565 C C . ILE A 1 189 ? -13.009 10.076 18.862 1.00 97.31 189 ILE A C 1
ATOM 1567 O O . ILE A 1 189 ? -13.643 9.900 19.901 1.00 97.31 189 ILE A O 1
ATOM 1571 N N . SER A 1 190 ? -12.959 11.260 18.244 1.00 97.06 190 SER A N 1
ATOM 1572 C CA . SER A 1 190 ? -13.665 12.446 18.750 1.00 97.06 190 SER A CA 1
ATOM 1573 C C . SER A 1 190 ? -15.164 12.179 18.899 1.00 97.06 190 SER A C 1
ATOM 1575 O O . SER A 1 190 ? -15.738 12.412 19.959 1.00 97.06 190 SER A O 1
ATOM 1577 N N . THR A 1 191 ? -15.782 11.586 17.874 1.00 97.62 191 THR A N 1
ATOM 1578 C CA . THR A 1 191 ? -17.210 11.232 17.896 1.00 97.62 191 THR A CA 1
ATOM 1579 C C . THR A 1 191 ? -17.535 10.221 19.005 1.00 97.62 191 THR A C 1
ATOM 1581 O O . THR A 1 191 ? -18.562 10.325 19.680 1.00 97.62 191 THR A O 1
ATOM 1584 N N . LEU A 1 192 ? -16.666 9.230 19.228 1.00 97.94 192 LEU A N 1
ATOM 1585 C CA . LEU A 1 192 ? -16.830 8.254 20.310 1.00 97.94 192 LEU A CA 1
ATOM 1586 C C . LEU A 1 192 ? -16.715 8.895 21.698 1.00 97.94 192 LEU A C 1
ATOM 1588 O O . LEU A 1 192 ? -17.485 8.535 22.589 1.00 97.94 192 LEU A O 1
ATOM 1592 N N . ILE A 1 193 ? -15.796 9.846 21.879 1.00 97.94 193 ILE A N 1
ATOM 1593 C CA . ILE A 1 193 ? -15.638 10.596 23.133 1.00 97.94 193 ILE A CA 1
ATOM 1594 C C . ILE A 1 193 ? -16.902 11.407 23.437 1.00 97.94 193 ILE A C 1
ATOM 1596 O O . ILE A 1 193 ? -17.396 11.364 24.568 1.00 97.94 193 ILE A O 1
ATOM 1600 N N . ASP A 1 194 ? -17.470 12.083 22.438 1.00 97.75 194 ASP A N 1
ATOM 1601 C CA . ASP A 1 194 ? -18.708 12.853 22.599 1.00 97.75 194 ASP A CA 1
ATOM 1602 C C . ASP A 1 194 ? -19.883 11.946 22.990 1.00 97.75 194 ASP A C 1
ATOM 1604 O O . ASP A 1 194 ? -20.622 12.227 23.940 1.00 97.75 194 ASP A O 1
ATOM 1608 N N . ASN A 1 195 ? -20.016 10.797 22.321 1.00 97.94 195 ASN A N 1
ATOM 1609 C CA . ASN A 1 195 ? -21.036 9.799 22.642 1.00 97.94 195 ASN A CA 1
ATOM 1610 C C . ASN A 1 195 ? -20.882 9.251 24.067 1.00 97.94 195 ASN A C 1
ATOM 1612 O O . ASN A 1 195 ? -21.868 9.152 24.799 1.00 97.94 195 ASN A O 1
ATOM 1616 N N . TYR A 1 196 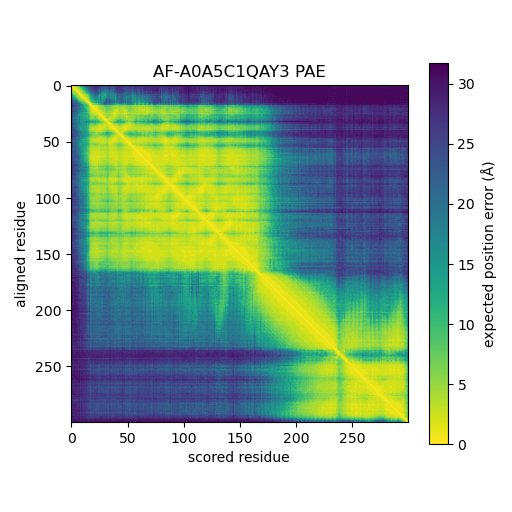? -19.655 8.926 24.482 1.00 97.44 196 TYR A N 1
ATOM 1617 C CA . TYR A 1 196 ? -19.382 8.439 25.834 1.00 97.44 196 TYR A CA 1
ATOM 1618 C C . TYR A 1 196 ? -19.696 9.500 26.893 1.00 97.44 196 TYR A C 1
ATOM 1620 O O . TYR A 1 196 ? -20.305 9.195 27.918 1.00 97.44 196 TYR A O 1
ATOM 1628 N N . THR A 1 197 ? -19.351 10.760 26.626 1.00 97.75 197 THR A N 1
ATOM 1629 C CA . THR A 1 197 ? -19.637 11.888 27.523 1.00 97.75 197 THR A CA 1
ATOM 1630 C C . THR A 1 197 ? -21.144 12.077 27.713 1.00 97.75 197 THR A C 1
ATOM 1632 O O . THR A 1 197 ? -21.617 12.226 28.844 1.00 97.75 197 THR A O 1
ATOM 1635 N N . ASN A 1 198 ? -21.918 11.992 26.628 1.00 97.81 198 ASN A N 1
ATOM 1636 C CA . ASN A 1 198 ? -23.379 12.049 26.687 1.00 97.81 198 ASN A CA 1
ATOM 1637 C C . ASN A 1 198 ? -23.970 10.864 27.464 1.00 97.81 198 ASN A C 1
ATOM 1639 O O . ASN A 1 198 ? -24.840 11.057 28.315 1.00 97.81 198 ASN A O 1
ATOM 1643 N N . LEU A 1 199 ? -23.467 9.650 27.227 1.00 98.00 199 LEU A N 1
ATOM 1644 C CA . LEU A 1 199 ? -23.918 8.453 27.935 1.00 98.00 199 LEU A CA 1
ATOM 1645 C C . LEU A 1 199 ? -23.631 8.539 29.440 1.00 98.00 199 LEU A C 1
ATOM 1647 O O . LEU A 1 199 ? -24.490 8.199 30.253 1.00 98.00 199 LEU A O 1
ATOM 1651 N N . LEU A 1 200 ? -22.454 9.043 29.819 1.00 98.00 200 LEU A N 1
ATOM 1652 C CA . LEU A 1 200 ? -22.076 9.256 31.214 1.00 98.00 200 LEU A CA 1
ATOM 1653 C C . LEU A 1 200 ? -23.028 10.243 31.905 1.00 98.00 200 LEU A C 1
ATOM 1655 O O . LEU A 1 200 ? -23.464 10.007 33.033 1.00 98.00 200 LEU A O 1
ATOM 1659 N N . LYS A 1 201 ? -23.399 11.329 31.217 1.00 97.75 201 LYS A N 1
ATOM 1660 C CA . LYS A 1 201 ? -24.378 12.297 31.723 1.00 97.75 201 LYS A CA 1
ATOM 1661 C C . LYS A 1 201 ? -25.738 11.637 31.973 1.00 97.75 201 LYS A C 1
ATOM 1663 O O . LYS A 1 201 ? -26.271 11.761 33.074 1.00 97.75 201 LYS A O 1
ATOM 1668 N N . MET A 1 202 ? -26.254 10.885 31.000 1.00 97.25 202 MET A N 1
ATOM 1669 C CA . MET A 1 202 ? -27.524 10.160 31.139 1.00 97.25 202 MET A CA 1
ATOM 1670 C C . MET A 1 202 ? -27.487 9.132 32.277 1.00 97.25 202 MET A C 1
ATOM 1672 O O . MET A 1 202 ? -28.457 8.987 33.018 1.00 97.25 202 MET A O 1
ATOM 1676 N N . HIS A 1 203 ? -26.364 8.429 32.444 1.00 97.31 203 HIS A N 1
ATOM 1677 C CA . HIS A 1 203 ? -26.187 7.466 33.527 1.00 97.31 203 HIS A CA 1
ATOM 1678 C C . HIS A 1 203 ? -26.264 8.135 34.906 1.00 97.31 203 HIS A C 1
ATOM 1680 O O . HIS A 1 203 ? -26.965 7.645 35.790 1.00 97.31 203 HIS A O 1
ATOM 1686 N N . ASN A 1 204 ? -25.606 9.284 35.075 1.00 97.44 204 ASN A N 1
ATOM 1687 C CA . ASN A 1 204 ? -25.650 10.045 36.324 1.00 97.44 204 ASN A CA 1
ATOM 1688 C C . ASN A 1 204 ? -27.056 10.590 36.620 1.00 97.44 204 ASN A C 1
ATOM 1690 O O . ASN A 1 204 ? -27.513 10.538 37.762 1.00 97.44 204 ASN A O 1
ATOM 1694 N N . GLU A 1 205 ? -27.773 11.068 35.600 1.00 97.38 205 GLU A N 1
ATOM 1695 C CA . GLU A 1 205 ? -29.173 11.489 35.739 1.00 97.38 205 GLU A CA 1
ATOM 1696 C C . GLU A 1 205 ? -30.070 10.325 36.189 1.00 97.38 205 GLU A C 1
ATOM 1698 O O . GLU A 1 205 ? -30.896 10.484 37.093 1.00 97.38 205 GLU A O 1
ATOM 1703 N N . LEU A 1 206 ? -29.873 9.133 35.617 1.00 97.69 206 LEU A N 1
ATOM 1704 C CA . LEU A 1 206 ? -30.620 7.934 35.991 1.00 97.69 206 LEU A CA 1
ATOM 1705 C C . LEU A 1 206 ? -30.301 7.472 37.419 1.00 97.69 206 LEU A C 1
ATOM 1707 O O . LEU A 1 206 ? -31.223 7.118 38.153 1.00 97.69 206 LEU A O 1
ATOM 1711 N N . LEU A 1 207 ? -29.029 7.506 37.829 1.00 97.12 207 LEU A N 1
ATOM 1712 C CA . LEU A 1 207 ? -28.608 7.193 39.199 1.00 97.12 207 LEU A CA 1
ATOM 1713 C C . LEU A 1 207 ? -29.286 8.111 40.220 1.00 97.12 207 LEU A C 1
ATOM 1715 O O . LEU A 1 207 ? -29.833 7.629 41.213 1.00 97.12 207 LEU A O 1
ATOM 1719 N N . ASN A 1 208 ? -29.313 9.417 39.946 1.00 96.69 208 ASN A N 1
ATOM 1720 C CA . ASN A 1 208 ? -29.983 10.389 40.807 1.00 96.69 208 ASN A CA 1
ATOM 1721 C C . ASN A 1 208 ? -31.482 10.098 40.909 1.00 96.69 208 ASN A C 1
ATOM 1723 O O . ASN A 1 208 ? -32.031 10.037 42.009 1.00 96.69 208 ASN A O 1
ATOM 1727 N N . LYS A 1 209 ? -32.143 9.847 39.772 1.00 96.88 209 LYS A N 1
ATOM 1728 C CA . LYS A 1 209 ? -33.568 9.499 39.750 1.00 96.88 209 LYS A CA 1
ATOM 1729 C C . LYS A 1 209 ? -33.847 8.212 40.529 1.00 96.88 209 LYS A C 1
ATOM 1731 O O . LYS A 1 209 ? -34.790 8.170 41.310 1.00 96.88 209 LYS A O 1
ATOM 1736 N N . HIS A 1 210 ? -33.019 7.186 40.359 1.00 95.50 210 HIS A N 1
ATOM 1737 C CA . HIS A 1 210 ? -33.154 5.930 41.092 1.00 95.50 210 HIS A CA 1
ATOM 1738 C C . HIS A 1 210 ? -32.998 6.127 42.607 1.00 95.50 210 HIS A C 1
ATOM 1740 O O . HIS A 1 210 ? -33.745 5.532 43.379 1.00 95.50 210 HIS A O 1
ATOM 1746 N N . SER A 1 211 ? -32.066 6.981 43.043 1.00 95.50 211 SER A N 1
ATOM 1747 C CA . SER A 1 211 ? -31.902 7.311 44.463 1.00 95.50 211 SER A CA 1
ATOM 1748 C C . SER A 1 211 ? -33.152 7.974 45.046 1.00 95.50 211 SER A C 1
ATOM 1750 O O . SER A 1 211 ? -33.592 7.576 46.121 1.00 95.50 211 SER A O 1
ATOM 1752 N N . LEU A 1 212 ? -33.745 8.934 44.327 1.00 96.06 212 LEU A N 1
ATOM 1753 C CA . LEU A 1 212 ? -34.967 9.619 44.763 1.00 96.06 212 LEU A CA 1
ATOM 1754 C C . LEU A 1 212 ? -36.164 8.664 44.829 1.00 96.06 212 LEU A C 1
ATOM 1756 O O . LEU A 1 212 ? -36.859 8.629 45.839 1.00 96.06 212 LEU A O 1
ATOM 1760 N N . LEU A 1 213 ? -36.368 7.834 43.798 1.00 96.56 213 LEU A N 1
ATOM 1761 C CA . LEU A 1 213 ? -37.440 6.832 43.815 1.00 96.56 213 LEU A CA 1
ATOM 1762 C C . LEU A 1 213 ? -37.273 5.832 44.962 1.00 96.56 213 LEU A C 1
ATOM 1764 O O . LEU A 1 213 ? -38.259 5.399 45.549 1.00 96.56 213 LEU A O 1
ATOM 1768 N N . LYS A 1 214 ? -36.036 5.447 45.290 1.00 96.44 214 LYS A N 1
ATOM 1769 C CA . LYS A 1 214 ? -35.779 4.540 46.411 1.00 96.44 214 LYS A CA 1
ATOM 1770 C C . LYS A 1 214 ? -36.206 5.161 47.742 1.00 96.44 214 LYS A C 1
ATOM 1772 O O . LYS A 1 214 ? -36.779 4.461 48.567 1.00 96.44 214 LYS A O 1
ATOM 1777 N N . GLU A 1 215 ? -35.937 6.448 47.945 1.00 95.81 215 GLU A N 1
ATOM 1778 C CA . GLU A 1 215 ? -36.370 7.178 49.141 1.00 95.81 215 GLU A CA 1
ATOM 1779 C C . GLU A 1 215 ? -37.900 7.290 49.217 1.00 95.81 215 GLU A C 1
ATOM 1781 O O . GLU A 1 215 ? -38.484 6.987 50.256 1.00 95.81 215 GLU A O 1
ATOM 1786 N N . GLU A 1 216 ? -38.555 7.636 48.105 1.00 96.19 216 GLU A N 1
ATOM 1787 C CA . GLU A 1 216 ? -40.019 7.720 48.003 1.00 96.19 216 GLU A CA 1
ATOM 1788 C C . GLU A 1 216 ? -40.693 6.381 48.340 1.00 96.19 216 GLU A C 1
ATOM 1790 O O . GLU A 1 216 ? -41.601 6.332 49.167 1.00 96.19 216 GLU A O 1
ATOM 1795 N N . VAL A 1 217 ? -40.181 5.272 47.795 1.00 96.56 217 VAL A N 1
ATOM 1796 C CA . VAL A 1 217 ? -40.689 3.922 48.087 1.00 96.56 217 VAL A CA 1
ATOM 1797 C C . VAL A 1 217 ? -40.567 3.568 49.571 1.00 96.56 217 VAL A C 1
ATOM 1799 O O . VAL A 1 217 ? -41.470 2.942 50.126 1.00 96.56 217 VAL A O 1
ATOM 1802 N N . GLU A 1 218 ? -39.472 3.938 50.237 1.00 95.31 218 GLU A N 1
ATOM 1803 C CA . GLU A 1 218 ? -39.322 3.679 51.673 1.00 95.31 218 GLU A CA 1
ATOM 1804 C C . GLU A 1 218 ? -40.295 4.523 52.511 1.00 95.31 218 GLU A C 1
ATOM 1806 O O . GLU A 1 218 ? -40.896 4.009 53.457 1.00 95.31 218 GLU A O 1
ATOM 1811 N N . LEU A 1 219 ? -40.531 5.784 52.139 1.00 95.12 219 LEU A N 1
ATOM 1812 C CA . LEU A 1 219 ? -41.540 6.623 52.795 1.00 95.12 219 LEU A CA 1
ATOM 1813 C C . LEU A 1 219 ? -42.956 6.063 52.618 1.00 95.12 219 LEU A C 1
ATOM 1815 O O . LEU A 1 219 ? -43.711 5.987 53.593 1.00 95.12 219 LEU A O 1
ATOM 1819 N N . ASP A 1 220 ? -43.294 5.609 51.413 1.00 96.00 220 ASP A N 1
ATOM 1820 C CA . ASP A 1 220 ? -44.587 4.998 51.112 1.00 96.00 220 ASP A CA 1
ATOM 1821 C C . ASP A 1 220 ? -44.801 3.699 51.890 1.00 96.00 220 ASP A C 1
ATOM 1823 O O . ASP A 1 220 ? -45.885 3.480 52.437 1.00 96.00 220 ASP A O 1
ATOM 1827 N N . LYS A 1 221 ? -43.766 2.859 52.031 1.00 93.50 221 LYS A N 1
ATOM 1828 C CA . LYS A 1 221 ? -43.825 1.666 52.892 1.00 93.50 221 LYS A CA 1
ATOM 1829 C C . LYS A 1 221 ? -44.122 2.038 54.342 1.00 93.50 221 LYS A C 1
ATOM 1831 O O . LYS A 1 221 ? -44.989 1.426 54.963 1.00 93.50 221 LYS A O 1
ATOM 1836 N N . ILE A 1 222 ? -43.451 3.056 54.883 1.00 92.50 222 ILE A N 1
ATOM 1837 C CA . ILE A 1 222 ? -43.691 3.526 56.256 1.00 92.50 222 ILE A CA 1
ATOM 1838 C C . ILE A 1 222 ? -45.132 4.032 56.408 1.00 92.50 222 ILE A C 1
ATOM 1840 O O . ILE A 1 222 ? -45.803 3.704 57.392 1.00 92.50 222 ILE A O 1
ATOM 1844 N N . ALA A 1 223 ? -45.623 4.822 55.451 1.00 92.75 223 ALA A N 1
ATOM 1845 C CA . ALA A 1 223 ? -46.994 5.323 55.453 1.00 92.75 223 ALA A CA 1
ATOM 1846 C C . ALA A 1 223 ? -48.015 4.177 55.369 1.00 92.75 223 ALA A C 1
ATOM 1848 O O . ALA A 1 223 ? -48.975 4.149 56.143 1.00 92.75 223 ALA A O 1
ATOM 1849 N N . GLN A 1 224 ? -47.778 3.195 54.498 1.00 92.44 224 GLN A N 1
ATOM 1850 C CA . GLN A 1 224 ? -48.625 2.017 54.356 1.00 92.44 224 GLN A CA 1
ATOM 1851 C C . GLN A 1 224 ? -48.662 1.191 55.648 1.00 92.44 224 GLN A C 1
ATOM 1853 O O . GLN A 1 224 ? -49.748 0.828 56.093 1.00 92.44 224 GLN A O 1
ATOM 1858 N N . THR A 1 225 ? -47.519 0.943 56.293 1.00 88.50 225 THR A N 1
ATOM 1859 C CA . THR A 1 225 ? -47.462 0.234 57.582 1.00 88.50 225 THR A CA 1
ATOM 1860 C C . THR A 1 225 ? -48.252 0.972 58.661 1.00 88.50 225 THR A C 1
ATOM 1862 O O . THR A 1 225 ? -49.046 0.360 59.373 1.00 88.50 225 THR A O 1
ATOM 1865 N N . LYS A 1 226 ? -48.120 2.303 58.746 1.00 87.31 226 LYS A N 1
ATOM 1866 C CA . LYS A 1 226 ? -48.917 3.116 59.681 1.00 87.31 226 LYS A CA 1
ATOM 1867 C C . LYS A 1 226 ? -50.417 3.000 59.407 1.00 87.31 226 LYS A C 1
ATOM 1869 O O . LYS A 1 226 ? -51.191 2.865 60.352 1.00 87.31 226 LYS A O 1
ATOM 1874 N N . LEU A 1 227 ? -50.828 3.029 58.138 1.00 89.44 227 LEU A N 1
ATOM 1875 C CA . LEU A 1 227 ? -52.230 2.862 57.748 1.00 89.44 227 LEU A CA 1
ATOM 1876 C C . LEU A 1 227 ? -52.755 1.474 58.126 1.00 89.44 227 LEU A C 1
ATOM 1878 O O . LEU A 1 227 ? -53.798 1.384 58.769 1.00 89.44 227 LEU A O 1
ATOM 1882 N N . LYS A 1 228 ? -52.019 0.407 57.795 1.00 87.69 228 LYS A N 1
ATOM 1883 C CA . LYS A 1 228 ? -52.382 -0.975 58.146 1.00 87.69 228 LYS A CA 1
ATOM 1884 C C . LYS A 1 228 ? -52.560 -1.139 59.660 1.00 87.69 228 LYS A C 1
ATOM 1886 O O . LYS A 1 228 ? -53.609 -1.600 60.106 1.00 87.69 228 LYS A O 1
ATOM 1891 N N . ASN A 1 229 ? -51.601 -0.654 60.449 1.00 85.19 229 ASN A N 1
ATOM 1892 C CA . ASN A 1 229 ? -51.657 -0.688 61.914 1.00 85.19 229 ASN A CA 1
ATOM 1893 C C . ASN A 1 229 ? -52.821 0.141 62.480 1.00 85.19 229 ASN A C 1
ATOM 1895 O O . ASN A 1 229 ? -53.484 -0.273 63.435 1.00 85.19 229 ASN A O 1
ATOM 1899 N N . GLY A 1 230 ? -53.112 1.295 61.873 1.00 84.25 230 GLY A N 1
ATOM 1900 C CA . GLY A 1 230 ? -54.262 2.126 62.225 1.00 84.25 230 GLY A CA 1
ATOM 1901 C C . GLY A 1 230 ? -55.594 1.410 61.997 1.00 84.25 230 GLY A C 1
ATOM 1902 O O . GLY A 1 230 ? -56.462 1.444 62.868 1.00 84.25 230 GLY A O 1
ATOM 1903 N N . VAL A 1 231 ? -55.745 0.704 60.871 1.00 85.75 231 VAL A N 1
ATOM 1904 C CA . VAL A 1 231 ? -56.950 -0.088 60.572 1.00 85.75 231 VAL A CA 1
ATOM 1905 C C . VAL A 1 231 ? -57.100 -1.257 61.553 1.00 85.75 231 VAL A C 1
ATOM 1907 O O . VAL A 1 231 ? -58.191 -1.449 62.089 1.00 85.75 231 VAL A O 1
ATOM 1910 N N . ILE A 1 232 ? -56.016 -1.980 61.868 1.00 85.44 232 ILE A N 1
ATOM 1911 C CA . ILE A 1 232 ? -56.028 -3.038 62.899 1.00 85.44 232 ILE A CA 1
ATOM 1912 C C . ILE A 1 232 ? -56.491 -2.469 64.247 1.00 85.44 232 ILE A C 1
ATOM 1914 O O . ILE A 1 232 ? -57.385 -3.022 64.886 1.00 85.44 232 ILE A O 1
ATOM 1918 N N . SER A 1 233 ? -55.929 -1.329 64.659 1.00 82.25 233 SER A N 1
ATOM 1919 C CA . SER A 1 233 ? -56.279 -0.666 65.923 1.00 82.25 233 SER A CA 1
ATOM 1920 C C . SER A 1 233 ? -57.752 -0.249 65.971 1.00 82.25 233 SER A C 1
ATOM 1922 O O . SER A 1 233 ? -58.420 -0.449 66.982 1.00 82.25 233 SER A O 1
ATOM 1924 N N . LEU A 1 234 ? -58.288 0.293 64.870 1.00 81.81 234 LEU A N 1
ATOM 1925 C CA . LEU A 1 234 ? -59.698 0.685 64.762 1.00 81.81 234 LEU A CA 1
ATOM 1926 C C . LEU A 1 234 ? -60.661 -0.505 64.825 1.00 81.81 234 LEU A C 1
ATOM 1928 O O . LEU A 1 234 ? -61.774 -0.343 65.333 1.00 81.81 234 LEU A O 1
ATOM 1932 N N . ASN A 1 235 ? -60.244 -1.672 64.331 1.00 80.19 235 ASN A N 1
ATOM 1933 C CA . ASN A 1 235 ? -61.014 -2.912 64.428 1.00 80.19 235 ASN A CA 1
ATOM 1934 C C . ASN A 1 235 ? -60.900 -3.563 65.817 1.00 80.19 235 ASN A C 1
ATOM 1936 O O . ASN A 1 235 ? -61.809 -4.278 66.240 1.00 80.19 235 ASN A O 1
ATOM 1940 N N . ASN A 1 236 ? -59.842 -3.261 66.573 1.00 79.38 236 ASN A N 1
ATOM 1941 C CA . ASN A 1 236 ? -59.624 -3.743 67.936 1.00 79.38 236 ASN A CA 1
ATOM 1942 C C . ASN A 1 236 ? -60.304 -2.856 69.004 1.00 79.38 236 ASN A C 1
ATOM 1944 O O . ASN A 1 236 ? -59.670 -2.363 69.942 1.00 79.38 236 ASN A O 1
ATOM 1948 N N . LYS A 1 237 ? -61.614 -2.624 68.862 1.00 73.75 237 LYS A N 1
ATOM 1949 C CA . LYS A 1 237 ? -62.422 -1.875 69.843 1.00 73.75 237 LYS A CA 1
ATOM 1950 C C . LYS A 1 237 ? -62.972 -2.782 70.942 1.00 73.75 237 LYS A C 1
ATOM 1952 O O . LYS A 1 237 ? -63.465 -3.878 70.676 1.00 73.75 237 LYS A O 1
ATOM 1957 N N . SER A 1 238 ? -62.957 -2.281 72.175 1.00 66.50 238 SER A N 1
ATOM 1958 C CA . SER A 1 238 ? -63.658 -2.884 73.310 1.00 66.50 238 SER A CA 1
ATOM 1959 C C . SER A 1 238 ? -65.178 -2.727 73.177 1.00 66.50 238 SER A C 1
ATOM 1961 O O . SER A 1 238 ? -65.671 -1.821 72.503 1.00 66.50 238 SER A O 1
ATOM 1963 N N . LEU A 1 239 ? -65.934 -3.579 73.877 1.00 60.59 239 LEU A N 1
ATOM 1964 C CA . LEU A 1 239 ? -67.405 -3.584 73.915 1.00 60.59 239 LEU A CA 1
ATOM 1965 C C . LEU A 1 239 ? -68.020 -2.246 74.374 1.00 60.59 239 LEU A C 1
ATOM 1967 O O . LEU A 1 239 ? -69.184 -1.984 74.091 1.00 60.59 239 LEU A O 1
ATOM 1971 N N . PHE A 1 240 ? -67.237 -1.385 75.031 1.00 72.44 240 PHE A N 1
ATOM 1972 C CA . PHE A 1 240 ? -67.648 -0.046 75.476 1.00 72.44 240 PHE A CA 1
ATOM 1973 C C . PHE A 1 240 ? -67.067 1.098 74.622 1.00 72.44 240 PHE A C 1
ATOM 1975 O O . PHE A 1 240 ? -67.095 2.255 75.032 1.00 72.44 240 PHE A O 1
ATOM 1982 N N . GLY A 1 241 ? -66.535 0.798 73.432 1.00 63.31 241 GLY A N 1
ATOM 1983 C CA . GLY A 1 241 ? -66.098 1.797 72.449 1.00 63.31 241 GLY A CA 1
ATOM 1984 C C . GLY A 1 241 ? -64.689 2.366 72.645 1.00 63.31 241 GLY A C 1
ATOM 1985 O O . GLY A 1 241 ? -64.235 3.134 71.797 1.00 63.31 241 GLY A O 1
ATOM 1986 N N . SER A 1 242 ? -63.970 1.984 73.706 1.00 70.81 242 SER A N 1
ATOM 1987 C CA . SER A 1 242 ? -62.556 2.337 73.881 1.00 70.81 242 SER A CA 1
ATOM 1988 C C . SER A 1 242 ? -61.662 1.514 72.946 1.00 70.81 242 SER A C 1
ATOM 1990 O O . SER A 1 242 ? -61.877 0.312 72.773 1.00 70.81 242 SER A O 1
ATOM 1992 N N . LEU A 1 243 ? -60.653 2.151 72.350 1.00 69.62 243 LEU A N 1
ATOM 1993 C CA . LEU A 1 243 ? -59.615 1.457 71.584 1.00 69.62 243 LEU A CA 1
ATOM 1994 C C . LEU A 1 243 ? -58.711 0.682 72.548 1.00 69.62 243 LEU A C 1
ATOM 1996 O O . LEU A 1 243 ? -58.278 1.240 73.557 1.00 69.62 243 LEU A O 1
ATOM 2000 N N . ASN A 1 244 ? -58.454 -0.590 72.248 1.00 69.69 244 ASN A N 1
ATOM 2001 C CA . ASN A 1 244 ? -57.451 -1.369 72.969 1.00 69.69 244 ASN A CA 1
ATOM 2002 C C . ASN A 1 244 ? -56.042 -0.938 72.529 1.00 69.69 244 ASN A C 1
ATOM 2004 O O . ASN A 1 244 ? -55.862 -0.440 71.416 1.00 69.69 244 ASN A O 1
ATOM 2008 N N . GLU A 1 245 ? -55.047 -1.126 73.398 1.00 70.56 245 GLU A N 1
ATOM 2009 C CA . GLU A 1 245 ? -53.650 -0.812 73.084 1.00 70.56 245 GLU A CA 1
ATOM 2010 C C . GLU A 1 245 ? -53.163 -1.643 71.883 1.00 70.56 245 GLU A C 1
ATOM 2012 O O . GLU A 1 245 ? -53.461 -2.835 71.768 1.00 70.56 245 GLU A O 1
ATOM 2017 N N . PHE A 1 246 ? -52.461 -0.988 70.957 1.00 74.56 246 PHE A N 1
ATOM 2018 C CA . PHE A 1 246 ? -51.876 -1.631 69.786 1.00 74.56 246 PHE A CA 1
ATOM 2019 C C . PHE A 1 246 ? -50.555 -2.299 70.175 1.00 74.56 246 PHE A C 1
ATOM 2021 O O . PHE A 1 246 ? -49.601 -1.607 70.523 1.00 74.56 246 PHE A O 1
ATOM 2028 N N . ASP A 1 247 ? -50.495 -3.627 70.087 1.00 82.00 247 ASP A N 1
ATOM 2029 C CA . ASP A 1 247 ? -49.261 -4.388 70.284 1.00 82.00 247 ASP A CA 1
ATOM 2030 C C . ASP A 1 247 ? -48.607 -4.686 68.930 1.00 82.00 247 ASP A C 1
ATOM 2032 O O . ASP A 1 247 ? -49.053 -5.560 68.181 1.00 82.00 247 ASP A O 1
ATOM 2036 N N . SER A 1 248 ? -47.542 -3.950 68.606 1.00 80.62 248 SER A N 1
ATOM 2037 C CA . SER A 1 248 ? -46.765 -4.173 67.381 1.00 80.62 248 SER A CA 1
ATOM 2038 C C . SER A 1 248 ? -46.082 -5.539 67.364 1.00 80.62 248 SER A C 1
ATOM 2040 O O . SER A 1 248 ? -45.941 -6.130 66.300 1.00 80.62 248 SER A O 1
ATOM 2042 N N . THR A 1 249 ? -45.706 -6.063 68.532 1.00 85.81 249 THR A N 1
ATOM 2043 C CA . THR A 1 249 ? -45.002 -7.347 68.670 1.00 85.81 249 THR A CA 1
ATOM 2044 C C . THR A 1 249 ? -45.887 -8.499 68.214 1.00 85.81 249 THR A C 1
ATOM 2046 O O . THR A 1 249 ? -45.432 -9.399 67.515 1.00 85.81 249 THR A O 1
ATOM 2049 N N . LEU A 1 250 ? -47.176 -8.439 68.564 1.00 89.31 250 LEU A N 1
ATOM 2050 C CA . LEU A 1 250 ? -48.178 -9.394 68.103 1.00 89.31 250 LEU A CA 1
ATOM 2051 C C . LEU A 1 250 ? -48.322 -9.361 66.574 1.00 89.31 250 LEU A C 1
ATOM 2053 O O . LEU A 1 250 ? -48.384 -10.412 65.944 1.00 89.31 250 LEU A O 1
ATOM 2057 N N . VAL A 1 251 ? -48.374 -8.166 65.976 1.00 89.44 251 VAL A N 1
ATOM 2058 C CA . VAL A 1 251 ? -48.513 -8.009 64.519 1.00 89.44 251 VAL A CA 1
ATOM 2059 C C . VAL A 1 251 ? -47.301 -8.584 63.785 1.00 89.44 251 VAL A C 1
ATOM 2061 O O . VAL A 1 251 ? -47.479 -9.385 62.867 1.00 89.44 251 VAL A O 1
ATOM 2064 N N . ASP A 1 252 ? -46.090 -8.223 64.212 1.00 90.88 252 ASP A N 1
ATOM 2065 C CA . ASP A 1 252 ? -44.841 -8.683 63.594 1.00 90.88 252 ASP A CA 1
ATOM 2066 C C . ASP A 1 252 ? -44.691 -10.212 63.685 1.00 90.88 252 ASP A C 1
ATOM 2068 O O . ASP A 1 252 ? -44.306 -10.866 62.714 1.00 90.88 252 ASP A O 1
ATOM 2072 N N . GLU A 1 253 ? -45.057 -10.802 64.825 1.00 92.75 253 GLU A N 1
ATOM 2073 C CA . GLU A 1 253 ? -45.001 -12.249 65.035 1.00 92.75 253 GLU A CA 1
ATOM 2074 C C . GLU A 1 253 ? -46.006 -13.001 64.146 1.00 92.75 253 GLU A C 1
ATOM 2076 O O . GLU A 1 253 ? -45.647 -13.987 63.503 1.00 92.75 253 GLU A O 1
ATOM 2081 N N . VAL A 1 254 ? -47.251 -12.520 64.046 1.00 92.56 254 VAL A N 1
ATOM 2082 C CA . VAL A 1 254 ? -48.277 -13.119 63.172 1.00 92.56 254 VAL A CA 1
ATOM 2083 C C . VAL A 1 254 ? -47.857 -13.046 61.701 1.00 92.56 254 VAL A C 1
ATOM 2085 O O . VAL A 1 254 ? -48.025 -14.025 60.971 1.00 92.56 254 VAL A O 1
ATOM 2088 N N . ILE A 1 255 ? -47.287 -11.916 61.263 1.00 92.94 255 ILE A N 1
ATOM 2089 C CA . ILE A 1 255 ? -46.769 -11.760 59.896 1.00 92.94 255 ILE A CA 1
ATOM 2090 C C . ILE A 1 255 ? -45.635 -12.755 59.642 1.00 92.94 255 ILE A C 1
ATOM 2092 O O . ILE A 1 255 ? -45.687 -13.484 58.656 1.00 92.94 255 ILE A O 1
ATOM 2096 N N . SER A 1 256 ? -44.662 -12.839 60.552 1.00 93.81 256 SER A N 1
ATOM 2097 C CA . SER A 1 256 ? -43.518 -13.754 60.449 1.00 93.81 256 SER A CA 1
ATOM 2098 C C . SER A 1 256 ? -43.952 -15.222 60.340 1.00 93.81 256 SER A C 1
ATOM 2100 O O . SER A 1 256 ? -43.480 -15.959 59.470 1.00 93.81 256 SER A O 1
ATOM 2102 N N . LEU A 1 257 ? -44.917 -15.646 61.166 1.00 93.81 257 LEU A N 1
ATOM 2103 C CA . LEU A 1 257 ? -45.477 -17.000 61.119 1.00 93.81 257 LEU A CA 1
ATOM 2104 C C . LEU A 1 257 ? -46.161 -17.296 59.776 1.00 93.81 257 LEU A C 1
ATOM 2106 O O . LEU A 1 257 ? -45.991 -18.386 59.225 1.00 93.81 257 LEU A O 1
ATOM 2110 N N . LYS A 1 258 ? -46.900 -16.328 59.226 1.00 93.12 258 LYS A N 1
ATOM 2111 C CA . LYS A 1 258 ? -47.605 -16.467 57.946 1.00 93.12 258 LYS A CA 1
ATOM 2112 C C . LYS A 1 258 ? -46.665 -16.405 56.738 1.00 93.12 258 LYS A C 1
ATOM 2114 O O . LYS A 1 258 ? -46.866 -17.146 55.784 1.00 93.12 258 LYS A O 1
ATOM 2119 N N . GLU A 1 259 ? -45.618 -15.585 56.772 1.00 92.88 259 GLU A N 1
ATOM 2120 C CA . GLU A 1 259 ? -44.587 -15.554 55.725 1.00 92.88 259 GLU A CA 1
ATOM 2121 C C . GLU A 1 259 ? -43.760 -16.848 55.704 1.00 92.88 259 GLU A C 1
ATOM 2123 O O . GLU A 1 259 ? -43.467 -17.379 54.631 1.00 92.88 259 GLU A O 1
ATOM 2128 N N . GLY A 1 260 ? -43.428 -17.393 56.881 1.00 92.94 260 GLY A N 1
ATOM 2129 C CA . GLY A 1 260 ? -42.727 -18.672 57.014 1.00 92.94 260 GLY A CA 1
ATOM 2130 C C . GLY A 1 260 ? -43.586 -19.890 56.654 1.00 92.94 260 GLY A C 1
ATOM 2131 O O . GLY A 1 260 ? -43.058 -20.899 56.183 1.00 92.94 260 GLY A O 1
ATOM 2132 N N . ASN A 1 261 ? -44.906 -19.801 56.839 1.00 93.44 261 ASN A N 1
ATOM 2133 C CA . ASN A 1 261 ? -45.866 -20.828 56.445 1.00 93.44 261 ASN A CA 1
ATOM 2134 C C . ASN A 1 261 ? -47.154 -20.195 55.876 1.00 93.44 261 ASN A C 1
ATOM 2136 O O . ASN A 1 261 ? -48.123 -20.012 56.615 1.00 93.44 261 ASN A O 1
ATOM 2140 N N . PRO A 1 262 ? -47.224 -19.932 54.555 1.00 91.75 262 PRO A N 1
ATOM 2141 C CA . PRO A 1 262 ? -48.383 -19.279 53.935 1.00 91.75 262 PRO A CA 1
ATOM 2142 C C . PRO A 1 262 ? -49.715 -20.018 54.121 1.00 91.75 262 PRO A C 1
ATOM 2144 O O . PRO A 1 262 ? -50.776 -19.408 54.017 1.00 91.75 262 PRO A O 1
ATOM 2147 N N . GLY A 1 263 ? -49.686 -21.324 54.410 1.00 91.56 263 GLY A N 1
ATOM 2148 C CA . GLY A 1 263 ? -50.881 -22.137 54.646 1.00 91.56 263 GLY A CA 1
ATOM 2149 C C . GLY A 1 263 ? -51.361 -22.178 56.100 1.00 91.56 263 GLY A C 1
ATOM 2150 O O . GLY A 1 263 ? -52.372 -22.827 56.362 1.00 91.56 263 GLY A O 1
ATOM 2151 N N . ILE A 1 264 ? -50.654 -21.537 57.041 1.00 92.50 264 ILE A N 1
ATOM 2152 C CA . ILE A 1 264 ? -51.023 -21.549 58.462 1.00 92.50 264 ILE A CA 1
ATOM 2153 C C . ILE A 1 264 ? -52.382 -20.868 58.677 1.00 92.50 264 ILE A C 1
ATOM 2155 O O . ILE A 1 264 ? -52.674 -19.827 58.068 1.00 92.50 264 ILE A O 1
ATOM 2159 N N . LYS A 1 265 ? -53.217 -21.471 59.528 1.00 92.44 265 LYS A N 1
ATOM 2160 C CA . LYS A 1 265 ? -54.536 -20.944 59.887 1.00 92.44 265 LYS A CA 1
ATOM 2161 C C . LYS A 1 265 ? -54.479 -20.123 61.174 1.00 92.44 265 LYS A C 1
ATOM 2163 O O . LYS A 1 265 ? -53.500 -20.181 61.918 1.00 92.44 265 LYS A O 1
ATOM 2168 N N . VAL A 1 266 ? -55.541 -19.361 61.433 1.00 90.62 266 VAL A N 1
ATOM 2169 C CA . VAL A 1 266 ? -55.663 -18.514 62.629 1.00 90.62 266 VAL A CA 1
ATOM 2170 C C . VAL A 1 266 ? -55.512 -19.350 63.902 1.00 90.62 266 VAL A C 1
ATOM 2172 O O . VAL A 1 266 ? -54.757 -18.961 64.787 1.00 90.62 266 VAL A O 1
ATOM 2175 N N . GLU A 1 267 ? -56.128 -20.533 63.962 1.00 91.88 267 GLU A N 1
ATOM 2176 C CA . GLU A 1 267 ? -56.096 -21.408 65.142 1.00 91.88 267 GLU A CA 1
ATOM 2177 C C . GLU A 1 267 ? -54.676 -21.908 65.457 1.00 91.88 267 GLU A C 1
ATOM 2179 O O . GLU A 1 267 ? -54.265 -21.968 66.617 1.00 91.88 267 GLU A O 1
ATOM 2184 N N . ASP A 1 268 ? -53.895 -22.222 64.421 1.00 92.19 268 ASP A N 1
ATOM 2185 C CA . ASP A 1 268 ? -52.513 -22.689 64.568 1.00 92.19 268 ASP A CA 1
ATOM 2186 C C . ASP A 1 268 ? -51.583 -21.557 65.048 1.00 92.19 268 ASP A C 1
ATOM 2188 O O . ASP A 1 268 ? -50.663 -21.775 65.846 1.00 92.19 268 ASP A O 1
ATOM 2192 N N . ILE A 1 269 ? -51.845 -20.322 64.606 1.00 92.69 269 ILE A N 1
ATOM 2193 C CA . ILE A 1 269 ? -51.140 -19.128 65.088 1.00 92.69 269 ILE A CA 1
ATOM 2194 C C . ILE A 1 269 ? -51.480 -18.854 66.552 1.00 92.69 269 ILE A C 1
ATOM 2196 O O . ILE A 1 269 ? -50.579 -18.591 67.344 1.00 92.69 269 ILE A O 1
ATOM 2200 N N . GLU A 1 270 ? -52.750 -18.951 66.944 1.00 92.88 270 GLU A N 1
ATOM 2201 C CA . GLU A 1 270 ? -53.179 -18.760 68.334 1.00 92.88 270 GLU A CA 1
ATOM 2202 C C . GLU A 1 270 ? -52.507 -19.739 69.302 1.00 92.88 270 GLU A C 1
ATOM 2204 O O . GLU A 1 270 ? -52.106 -19.348 70.405 1.00 92.88 270 GLU A O 1
ATOM 2209 N N . LEU A 1 271 ? -52.353 -21.004 68.892 1.00 93.06 271 LEU A N 1
ATOM 2210 C CA . LEU A 1 271 ? -51.611 -22.012 69.652 1.00 93.06 271 LEU A CA 1
ATOM 2211 C C . LEU A 1 271 ? -50.140 -21.614 69.801 1.00 93.06 271 LEU A C 1
ATOM 2213 O O . LEU A 1 271 ? -49.619 -21.595 70.916 1.00 93.06 271 LEU A O 1
ATOM 2217 N N . THR A 1 272 ? -49.505 -21.211 68.701 1.00 91.19 272 THR A N 1
ATOM 2218 C CA . THR A 1 272 ? -48.092 -20.806 68.683 1.00 91.19 272 THR A CA 1
ATOM 2219 C C . THR A 1 272 ? -47.837 -19.568 69.553 1.00 91.19 272 THR A C 1
ATOM 2221 O O . THR A 1 272 ? -46.868 -19.517 70.309 1.00 91.19 272 THR A O 1
ATOM 2224 N N . LEU A 1 273 ? -48.719 -18.566 69.501 1.00 92.31 273 LEU A N 1
ATOM 2225 C CA . LEU A 1 273 ? -48.618 -17.358 70.328 1.00 92.31 273 LEU A CA 1
ATOM 2226 C C . LEU A 1 273 ? -48.822 -17.663 71.816 1.00 92.31 273 LEU A C 1
ATOM 2228 O O . LEU A 1 273 ? -48.129 -17.099 7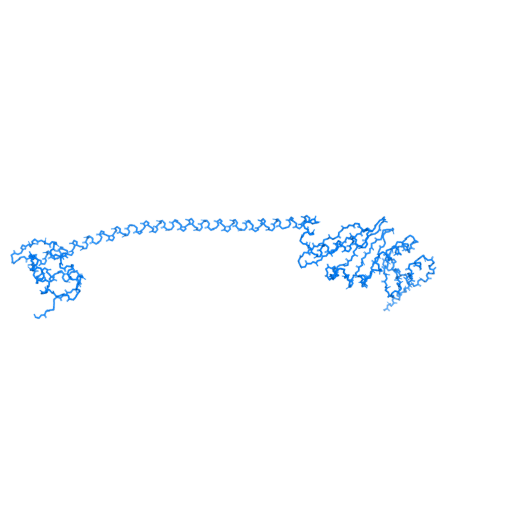2.663 1.00 92.31 273 LEU A O 1
ATOM 2232 N N . LYS A 1 274 ? -49.736 -18.588 72.134 1.00 92.06 274 LYS A N 1
ATOM 2233 C CA . LYS A 1 274 ? -49.978 -19.052 73.504 1.00 92.06 274 LYS A CA 1
ATOM 2234 C C . LYS A 1 274 ? -48.768 -19.784 74.084 1.00 92.06 274 LYS A C 1
ATOM 2236 O O . LYS A 1 274 ? -48.445 -19.575 75.248 1.00 92.06 274 LYS A O 1
ATOM 2241 N N . GLU A 1 275 ? -48.088 -20.608 73.287 1.00 92.44 275 GLU A N 1
ATOM 2242 C CA . GLU A 1 275 ? -46.838 -21.274 73.688 1.00 92.44 275 GLU A CA 1
ATOM 2243 C C . GLU A 1 275 ? -45.706 -20.277 73.970 1.00 92.44 275 GLU A C 1
ATOM 2245 O O . GLU A 1 275 ? -44.863 -20.524 74.832 1.00 92.44 275 GLU A O 1
ATOM 2250 N N . LYS A 1 276 ? -45.713 -19.130 73.281 1.00 89.00 276 LYS A N 1
ATOM 2251 C CA . LYS A 1 276 ? -44.754 -18.032 73.468 1.00 89.00 2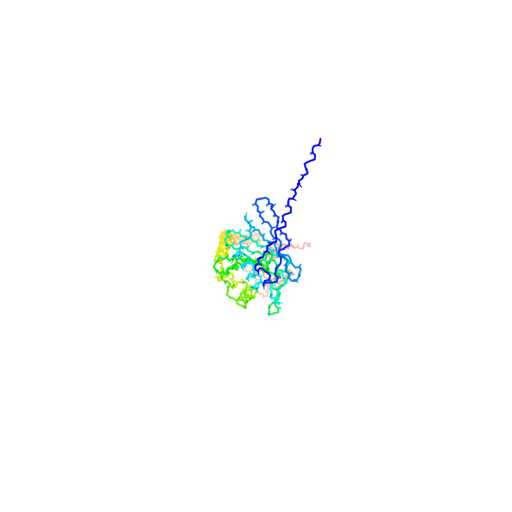76 LYS A CA 1
ATOM 2252 C C . LYS A 1 276 ? -45.144 -17.030 74.567 1.00 89.00 276 LYS A C 1
ATOM 2254 O O . LYS A 1 276 ? -44.424 -16.054 74.754 1.00 89.00 276 LYS A O 1
ATOM 2259 N N . ASP A 1 277 ? -46.250 -17.256 75.281 1.00 89.38 277 ASP A N 1
ATOM 2260 C CA . ASP A 1 277 ? -46.817 -16.347 76.297 1.00 89.38 277 ASP A CA 1
ATOM 2261 C C . ASP A 1 277 ? -47.097 -14.918 75.772 1.00 89.38 277 ASP A C 1
ATOM 2263 O O . ASP A 1 277 ? -47.040 -13.927 76.503 1.00 89.38 277 ASP A O 1
ATOM 2267 N N . ILE A 1 278 ? -47.418 -14.793 74.478 1.00 86.38 278 ILE A N 1
ATOM 2268 C CA . ILE A 1 278 ? -47.800 -13.522 73.850 1.00 86.38 278 ILE A CA 1
ATOM 2269 C C . ILE A 1 278 ? -49.314 -13.355 73.986 1.00 86.38 278 ILE A C 1
ATOM 2271 O O . ILE A 1 278 ? -50.090 -14.217 73.573 1.00 86.38 278 ILE A O 1
ATOM 2275 N N . LYS A 1 279 ? -49.766 -12.230 74.551 1.00 85.94 279 LYS A N 1
ATOM 2276 C CA . LYS A 1 279 ? -51.201 -11.923 74.649 1.00 85.94 279 LYS A CA 1
ATOM 2277 C C . LYS A 1 279 ? -51.759 -11.579 73.271 1.00 85.94 279 LYS A C 1
ATOM 2279 O O . LYS A 1 279 ? -51.197 -10.750 72.566 1.00 85.94 279 LYS A O 1
ATOM 2284 N N . TYR A 1 280 ? -52.902 -12.160 72.916 1.00 87.31 280 TYR A N 1
ATOM 2285 C CA . TYR A 1 280 ? -53.534 -11.934 71.618 1.00 87.31 280 TYR A CA 1
ATOM 2286 C C . TYR A 1 280 ? -55.055 -11.790 71.705 1.00 87.31 280 TYR A C 1
ATOM 2288 O O . TYR A 1 280 ? -55.684 -12.066 72.727 1.00 87.31 280 TYR A O 1
ATOM 2296 N N . SER A 1 281 ? -55.638 -11.349 70.591 1.00 87.31 281 SER A N 1
ATOM 2297 C CA . SER A 1 281 ? -57.076 -11.319 70.328 1.00 87.31 281 SER A CA 1
ATOM 2298 C C . SER A 1 281 ? -57.318 -11.930 68.951 1.00 87.31 281 SER A C 1
ATOM 2300 O O . SER A 1 281 ? -56.717 -11.472 67.979 1.00 87.31 281 SER A O 1
ATOM 2302 N N . THR A 1 282 ? -58.214 -12.914 68.848 1.00 88.19 282 THR A N 1
ATOM 2303 C CA . THR A 1 282 ? -58.580 -13.574 67.579 1.00 88.19 282 THR A CA 1
ATOM 2304 C C . THR A 1 282 ? -58.942 -12.556 66.497 1.00 88.19 282 THR A C 1
ATOM 2306 O O . THR A 1 282 ? -58.406 -12.596 65.396 1.00 88.19 282 THR A O 1
ATOM 2309 N N . LYS A 1 283 ? -59.728 -11.527 66.850 1.00 86.31 283 LYS A N 1
ATOM 2310 C CA . LYS A 1 283 ? -60.119 -10.438 65.933 1.00 86.31 283 LYS A CA 1
ATOM 2311 C C . LYS A 1 283 ? -58.933 -9.636 65.390 1.00 86.31 283 LYS A C 1
ATOM 2313 O O . LYS A 1 283 ? -59.002 -9.098 64.284 1.00 86.31 283 LYS A O 1
ATOM 2318 N N . VAL A 1 284 ? -57.865 -9.502 66.179 1.00 87.62 284 VAL A N 1
ATOM 2319 C CA . VAL A 1 284 ? -56.632 -8.824 65.750 1.00 87.62 284 VAL A CA 1
ATOM 2320 C C . VAL A 1 284 ? -55.873 -9.708 64.766 1.00 87.62 284 VAL A C 1
ATOM 2322 O O . VAL A 1 284 ? -55.457 -9.206 63.727 1.00 87.62 284 VAL A O 1
ATOM 2325 N N . ILE A 1 285 ? -55.768 -11.011 65.040 1.00 90.12 285 ILE A N 1
ATOM 2326 C CA . ILE A 1 285 ? -55.131 -11.985 64.140 1.00 90.12 285 ILE A CA 1
ATOM 2327 C C . ILE A 1 285 ? -55.887 -12.053 62.803 1.00 90.12 285 ILE A C 1
ATOM 2329 O O . ILE A 1 285 ? -55.277 -11.916 61.745 1.00 90.12 285 ILE A O 1
ATOM 2333 N N . GLU A 1 286 ? -57.217 -12.138 62.832 1.00 90.88 286 GLU A N 1
ATOM 2334 C CA . GLU A 1 286 ? -58.068 -12.082 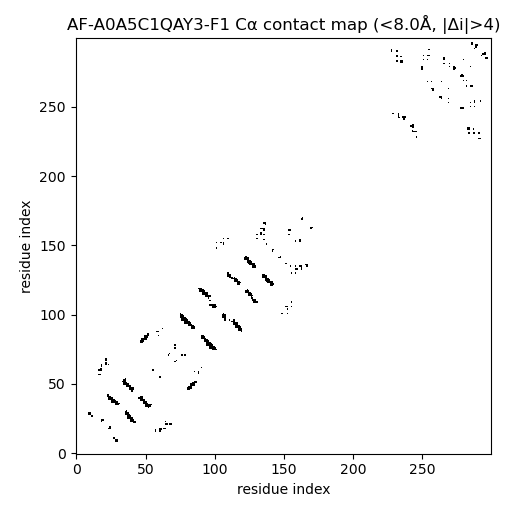61.635 1.00 90.88 286 GLU A CA 1
ATOM 2335 C C . GLU A 1 286 ? -57.896 -10.766 60.861 1.00 90.88 286 GLU A C 1
ATOM 2337 O O . GLU A 1 286 ? -57.779 -10.766 59.636 1.00 90.88 286 GLU A O 1
ATOM 2342 N N . SER A 1 287 ? -57.824 -9.628 61.562 1.00 89.69 287 SER A N 1
ATOM 2343 C CA . SER A 1 287 ? -57.575 -8.330 60.920 1.00 89.69 287 SER A CA 1
ATOM 2344 C C . SER A 1 287 ? -56.209 -8.288 60.231 1.00 89.69 287 SER A C 1
ATOM 2346 O O . SER A 1 287 ? -56.095 -7.714 59.150 1.00 89.69 287 SER A O 1
ATOM 2348 N N . ILE A 1 288 ? -55.179 -8.913 60.811 1.00 90.94 288 ILE A N 1
ATOM 2349 C CA . ILE A 1 288 ? -53.856 -9.034 60.186 1.00 90.94 288 ILE A CA 1
ATOM 2350 C C . ILE A 1 288 ? -53.946 -9.877 58.905 1.00 90.94 288 ILE A C 1
ATOM 2352 O O . ILE A 1 288 ? -53.420 -9.454 57.876 1.00 90.94 288 ILE A O 1
ATOM 2356 N N . PHE A 1 289 ? -54.671 -11.001 58.921 1.00 92.06 289 PHE A N 1
ATOM 2357 C CA . PHE A 1 289 ? -54.905 -11.845 57.737 1.00 92.06 289 PHE A CA 1
ATOM 2358 C C . PHE A 1 289 ? -55.568 -11.067 56.596 1.00 92.06 289 PHE A C 1
ATOM 2360 O O . PHE A 1 289 ? -55.090 -11.089 55.459 1.00 92.06 289 PHE A O 1
ATOM 2367 N N . ILE A 1 290 ? -56.595 -10.281 56.912 1.00 91.06 290 ILE A N 1
ATOM 2368 C CA . ILE A 1 290 ? -57.294 -9.450 55.927 1.00 91.06 290 ILE A CA 1
ATOM 2369 C C . ILE A 1 290 ? -56.370 -8.356 55.372 1.00 91.06 290 ILE A C 1
ATOM 2371 O O . ILE A 1 290 ? -56.293 -8.150 54.164 1.00 91.06 290 ILE A O 1
ATOM 2375 N N . ILE A 1 291 ? -55.659 -7.633 56.239 1.00 89.88 291 ILE A N 1
ATOM 2376 C CA . ILE A 1 291 ? -54.966 -6.387 55.870 1.00 89.88 291 ILE A CA 1
ATOM 2377 C C . ILE A 1 291 ? -53.584 -6.634 55.247 1.00 89.88 291 ILE A C 1
ATOM 2379 O O . ILE A 1 291 ? -53.155 -5.872 54.375 1.00 89.88 291 ILE A O 1
ATOM 2383 N N . TYR A 1 292 ? -52.869 -7.668 55.693 1.00 90.50 292 TYR A N 1
ATOM 2384 C CA . TYR A 1 292 ? -51.530 -7.992 55.192 1.00 90.50 292 TYR A CA 1
ATOM 2385 C C . TYR A 1 292 ? -51.546 -9.054 54.098 1.00 90.50 292 TYR A C 1
ATOM 2387 O O . TYR A 1 292 ? -50.722 -8.971 53.189 1.00 90.50 292 TYR A O 1
ATOM 2395 N N . PHE A 1 293 ? -52.494 -9.992 54.148 1.00 92.06 293 PHE A N 1
ATOM 2396 C CA . PHE A 1 293 ? -52.508 -11.164 53.269 1.00 92.06 293 PHE A CA 1
ATOM 2397 C C . PHE A 1 293 ? -53.741 -11.234 52.360 1.00 92.06 293 PHE A C 1
ATOM 2399 O O . PHE A 1 293 ? -53.796 -12.088 51.481 1.00 92.06 293 PHE A O 1
ATOM 2406 N N . ASN A 1 294 ? -54.694 -10.300 52.504 1.00 91.25 294 ASN A N 1
ATOM 2407 C CA . ASN A 1 294 ? -55.951 -10.280 51.751 1.00 91.25 294 ASN A CA 1
ATOM 2408 C C . ASN A 1 294 ? -56.754 -11.589 51.908 1.00 91.25 294 ASN A C 1
ATOM 2410 O O . ASN A 1 294 ? -57.421 -12.045 50.978 1.00 91.25 294 ASN A O 1
ATOM 2414 N N . GLU A 1 295 ? -56.673 -12.198 53.094 1.00 91.06 295 GLU A N 1
ATOM 2415 C CA . GLU A 1 295 ? -57.372 -13.430 53.453 1.00 91.06 295 GLU A CA 1
ATOM 2416 C C . GLU A 1 295 ? -58.560 -13.109 54.360 1.00 91.06 295 GLU A C 1
ATOM 2418 O O . GLU A 1 295 ? -58.395 -12.578 55.456 1.00 91.06 295 GLU A O 1
ATOM 2423 N N . PHE A 1 296 ? -59.769 -13.428 53.898 1.00 85.38 296 PHE A N 1
ATOM 2424 C CA . PHE A 1 296 ? -61.004 -13.173 54.636 1.00 85.38 296 PHE A CA 1
ATOM 2425 C C . PHE A 1 296 ? -61.462 -14.443 55.362 1.00 85.38 296 PHE A C 1
ATOM 2427 O O . PHE A 1 296 ? -61.390 -15.524 54.768 1.00 85.38 296 PHE A O 1
ATOM 2434 N N . PRO A 1 297 ? -61.958 -14.338 56.610 1.00 77.50 297 PRO A N 1
ATOM 2435 C CA . PRO A 1 297 ? -62.534 -15.480 57.305 1.00 77.50 297 PRO A CA 1
ATOM 2436 C C . PRO A 1 297 ? -63.686 -16.066 56.477 1.00 77.50 297 PRO A C 1
ATOM 2438 O O . PRO A 1 297 ? -64.525 -15.341 55.935 1.00 77.50 297 PRO A O 1
ATOM 2441 N N . GLN A 1 298 ? -63.695 -17.390 56.337 1.00 68.62 298 GLN A N 1
ATOM 2442 C CA . GLN A 1 298 ? -64.789 -18.118 55.700 1.00 68.62 298 GLN A CA 1
ATOM 2443 C C . GLN A 1 298 ? -65.977 -18.063 56.669 1.00 68.62 298 GLN A C 1
ATOM 2445 O O . GLN A 1 298 ? -65.891 -18.612 57.762 1.00 68.62 298 GLN A O 1
ATOM 2450 N N . ASN A 1 299 ? -67.049 -17.352 56.311 1.00 48.22 299 ASN A N 1
ATOM 2451 C CA . ASN A 1 299 ? -68.270 -17.332 57.119 1.00 48.22 299 ASN A CA 1
ATOM 2452 C C . ASN A 1 299 ? -68.894 -18.741 57.134 1.00 48.22 299 ASN A C 1
ATOM 2454 O O . ASN A 1 299 ? -69.346 -19.202 56.084 1.00 48.22 299 ASN A O 1
ATOM 2458 N N . GLU A 1 300 ? -68.964 -19.371 58.307 1.00 35.59 300 GLU A N 1
ATOM 2459 C CA . GLU A 1 300 ? -70.011 -20.348 58.654 1.00 35.59 300 GLU A CA 1
ATOM 2460 C C . GLU A 1 300 ? -71.051 -19.689 59.568 1.00 35.59 300 GLU A C 1
ATOM 2462 O O . GLU A 1 300 ? -70.647 -18.986 60.525 1.00 35.59 300 GLU A O 1
#

Sequence (300 aa):
MKRILLLSLISFYLYSGDLSTYNLKIVSSIKKNNQNITTINTINNKQILVKSDKTLTLEQEEIIGRTYNTFYNWPEMDISTSNMEFEDNILSTVINVSNLNYNGVEISQYMPSGIQIYYDTFYEYDFRMFKDTLFMRLKGQYFSKKEFLDELLKAVNDPILYVQIHDPAYLIKQIASLRDENLEQTDKISTLIDNYTNLLKMHNELLNKHSLLKEEVELDKIAQTKLKNGVISLNNKSLFGSLNEFDSTLVDEVISLKEGNPGIKVEDIELTLKEKDIKYSTKVIESIFIIYFNEFPQNE

pLDDT: mean 85.98, std 14.65, range [30.3, 98.0]

Foldseek 3Di:
DDDDDPDFDFDDDPDPAPLVVLQKDFPGWGQDPQWIWTWIAHPVRAIETEIENDPDDSLLSVVVSVVCVAPVPDPQWDFPYKYWYDDDNKIKMFTQTPFGADPNDTLNVQFHRGWIWIDDPFIWTWGWGDDDHAIATDTDTDDHPVVVVVSSVVCVVCVPVRCVVHPPVVVVVVVVVVVVVVVVVVVVVVVVVVVVVVVVVVVVVVVVVVVVVVVVVVVVVVVLVVVLQVQLQCQQADPVGDGDDRDVVLLVQLVVVCVVPVPDDLVNSVVVCVVVVHDDDSSSSQSSCCSVVVDHDDDD

Radius of gyration: 53.68 Å; Cα contacts (8 Å, |Δi|>4): 339; chains: 1; bounding box: 100×36×136 Å

Organism: NCBI:txid252967

Secondary structure (DSSP, 8-state):
-----------------GGGGGT-EEEEEEEETTEEEEEEE-TTS-EEEEEESSSPPHHHHHHHHHHHHHHS--TTEEEEEEEEEEETTEEEEEEEEEEEEETTEE-GGG-TT-EEEEESSSEEEEEEEEETTEEEEEEEE---HHHHHHHHHHHHH-HHHHHHHH-HHHHHHHHHHHHHHHHHHHHHHHHHHHHHHHHHHHHHHHHHHHHHHHHHHHHHHHHHHHHHHHHHHHH-B-TTSPBPP--HHHHHHHHHHHHH-TT--HHHHHHHHHHTT----HHHHHHHHHHHH-------

Mean predicted aligned error: 15.09 Å